Protein AF-A0A1H8UZA9-F1 (afdb_monomer_lite)

Sequence (308 aa):
MRYRFSLKATLGRSKKYECPQCGHKNRFTRYTDNWIGEYIADDVGMCDRINSCGYHYRPLQYFQALGKHLGYNPIVNQRISKPVNNTPSYIQQQHLGSSLRRYEKNSFVKFLNALFPASLVDSALERYKIGTSYRWGGSTIFWQIDQVGKIRTGKIMQYDEATGKRIKESSDHIYWMHRHLNLNDFNLEQCLFGEHLLSENPLKTVCVVESEKNAIISSIYDPDCVWVSVGSINNLNVKFCKALKGRKVLLFPDGDAYENWVVRAEELKSIADVSVCDLLEKALTIQEKKQGFDLADYLLPAAPYLLC

Secondary structure (DSSP, 8-state):
---SEEE---SS---PBPPTTT--TT-EEEEEETTTTEES-SS-EEES-HHHH--B--HHHHHHHTT-------------------SPP-B-HHHHHHHS--GGG-HHHHHHHHHS-HHHHHHHHHHHT-EEE-GGGTEEEEEEE-TTS-EEEEEEE-B-TTT-PBP--SS--EEEHHHHTT-TT-------BTTTHHHH-TTSPEEEESSHHHHHHHHHH-TTSEEEE-SSGGG-STTTGGGGTT-EEEEE--TTTHHHHHHHHHHHTTTSEEEE--HHHHHS-HHHHHHT--HHHHHTTT--S---

InterPro domains:
  IPR045951 Domain of unknown function DUF6371 [PF19898] (106-254)
  IPR047731 Zinc beta-ribbon finger, putative [NF040506] (5-59)
  IPR047731 Zinc beta-ribbon finger, putative [PF21957] (3-65)

Radius of gyration: 22.79 Å; chains: 1; bounding box: 54×61×56 Å

pLDDT: mean 87.22, std 16.69, range [29.53, 98.81]

Organism: NCBI:txid551995

Structure (mmCIF, N/CA/C/O backbone):
data_AF-A0A1H8UZA9-F1
#
_entry.id   AF-A0A1H8UZA9-F1
#
loop_
_atom_site.group_PDB
_atom_site.id
_atom_site.type_symbol
_atom_site.label_atom_id
_atom_site.label_alt_id
_atom_site.label_comp_id
_atom_site.label_asym_id
_atom_site.label_entity_id
_atom_site.label_seq_id
_atom_site.pdbx_PDB_ins_code
_atom_site.Cartn_x
_atom_site.Cartn_y
_atom_site.Cartn_z
_atom_site.occupancy
_atom_site.B_iso_or_equiv
_atom_site.auth_seq_id
_atom_site.auth_comp_id
_atom_site.auth_asym_id
_atom_site.auth_atom_id
_atom_site.pdbx_PDB_model_num
ATOM 1 N N . MET A 1 1 ? 21.440 12.065 -25.400 1.00 43.59 1 MET A N 1
ATOM 2 C CA . MET A 1 1 ? 21.369 13.515 -25.096 1.00 43.59 1 MET A CA 1
ATOM 3 C C . MET A 1 1 ? 22.443 13.846 -24.074 1.00 43.59 1 MET A C 1
ATOM 5 O O . MET A 1 1 ? 22.489 13.170 -23.055 1.00 43.59 1 MET A O 1
ATOM 9 N N . ARG A 1 2 ? 23.310 14.833 -24.333 1.00 51.66 2 ARG A N 1
ATOM 10 C CA . ARG A 1 2 ? 24.237 15.366 -23.322 1.00 51.66 2 ARG A CA 1
ATOM 11 C C . ARG A 1 2 ? 23.630 16.648 -22.758 1.00 51.66 2 ARG A C 1
ATOM 13 O O . ARG A 1 2 ? 23.491 17.627 -23.482 1.00 51.66 2 ARG A O 1
ATOM 20 N N . TYR A 1 3 ? 23.209 16.613 -21.499 1.00 72.06 3 TYR A N 1
ATOM 21 C CA . TYR A 1 3 ? 22.771 17.813 -20.785 1.00 72.06 3 TYR A CA 1
ATOM 22 C C . TYR A 1 3 ? 23.980 18.730 -20.575 1.00 72.06 3 TYR A C 1
ATOM 24 O O . TYR A 1 3 ? 25.043 18.235 -20.206 1.00 72.06 3 TYR A O 1
ATOM 32 N N . ARG A 1 4 ? 23.839 20.044 -20.810 1.00 80.50 4 ARG A N 1
ATOM 33 C CA . ARG A 1 4 ? 24.930 21.006 -20.573 1.00 80.50 4 ARG A CA 1
ATOM 34 C C . ARG A 1 4 ? 25.322 21.045 -19.099 1.00 80.50 4 ARG A C 1
ATOM 36 O O . ARG A 1 4 ? 26.495 20.944 -18.797 1.00 80.50 4 ARG A O 1
ATOM 43 N N . PHE A 1 5 ? 24.354 21.099 -18.186 1.00 85.62 5 PHE A N 1
ATOM 44 C CA . PHE A 1 5 ? 24.622 21.088 -16.748 1.00 85.62 5 PHE A CA 1
ATOM 45 C C . PHE A 1 5 ? 24.162 19.776 -16.117 1.00 85.62 5 PHE A C 1
ATOM 47 O O . PHE A 1 5 ? 23.034 19.340 -16.351 1.00 85.62 5 PHE A O 1
ATOM 54 N N . SER A 1 6 ? 25.001 19.159 -15.288 1.00 86.19 6 SER A N 1
ATOM 55 C CA . SER A 1 6 ? 24.627 17.951 -14.542 1.00 86.19 6 SER A CA 1
ATOM 56 C C . SER A 1 6 ? 25.276 17.897 -13.168 1.00 86.19 6 SER A C 1
ATOM 58 O O . SER A 1 6 ? 26.398 18.365 -12.991 1.00 86.19 6 SER A O 1
ATOM 60 N N . LEU A 1 7 ? 24.591 17.268 -12.214 1.00 84.88 7 LEU A N 1
ATOM 61 C CA . LEU A 1 7 ? 25.197 16.829 -10.961 1.00 84.88 7 LEU A CA 1
ATOM 62 C C . LEU A 1 7 ? 26.051 15.596 -11.267 1.00 84.88 7 LEU A C 1
ATOM 64 O O . LEU A 1 7 ? 25.516 14.538 -11.606 1.00 84.88 7 LEU A O 1
ATOM 68 N N . LYS A 1 8 ? 27.376 15.727 -11.217 1.00 66.94 8 LYS A N 1
ATOM 69 C CA . LYS A 1 8 ? 28.273 14.609 -11.516 1.00 66.94 8 LYS A CA 1
ATOM 70 C C . LYS A 1 8 ? 28.406 13.712 -10.283 1.00 66.94 8 LYS A C 1
ATOM 72 O O . LYS A 1 8 ? 29.120 14.043 -9.344 1.00 66.94 8 LYS A O 1
ATOM 77 N N . ALA A 1 9 ? 27.758 12.551 -10.312 1.00 54.47 9 ALA A N 1
ATOM 78 C CA . ALA A 1 9 ? 28.140 11.411 -9.485 1.00 54.47 9 ALA A CA 1
ATOM 79 C C . ALA A 1 9 ? 28.961 10.460 -10.364 1.00 54.47 9 ALA A C 1
ATOM 81 O O . ALA A 1 9 ? 28.406 9.726 -11.179 1.00 54.47 9 ALA A O 1
ATOM 82 N N . THR A 1 10 ? 30.290 10.503 -10.273 1.00 44.62 10 THR A N 1
ATOM 83 C CA . THR A 1 10 ? 31.121 9.480 -10.921 1.00 44.62 10 THR A CA 1
ATOM 84 C C . THR A 1 10 ? 31.042 8.178 -10.130 1.00 44.62 10 THR A C 1
ATOM 86 O O . THR A 1 10 ? 31.202 8.173 -8.909 1.00 44.62 10 THR A O 1
ATOM 89 N N . LEU A 1 11 ? 30.776 7.082 -10.843 1.00 38.41 11 LEU A N 1
ATOM 90 C CA . LEU A 1 11 ? 30.871 5.710 -10.346 1.00 38.41 11 LEU A CA 1
ATOM 91 C C . LEU A 1 11 ? 32.254 5.499 -9.708 1.00 38.41 11 LEU A C 1
ATOM 93 O O . LEU A 1 11 ? 33.269 5.609 -10.389 1.00 38.41 11 LEU A O 1
ATOM 97 N N . GLY A 1 12 ? 32.274 5.227 -8.400 1.00 42.69 12 GLY A N 1
ATOM 98 C CA . GLY A 1 12 ? 33.493 5.057 -7.603 1.00 42.69 12 GLY A CA 1
ATOM 99 C C . GLY A 1 12 ? 33.844 6.299 -6.776 1.00 42.69 12 GLY A C 1
ATOM 100 O O . GLY A 1 12 ? 34.431 7.244 -7.287 1.00 42.69 12 GLY A O 1
ATOM 101 N N . ARG A 1 13 ? 33.462 6.283 -5.486 1.00 48.97 13 ARG A N 1
ATOM 102 C CA . ARG A 1 13 ? 33.816 7.251 -4.417 1.00 48.97 13 ARG A CA 1
ATOM 103 C C . ARG A 1 13 ? 34.008 8.709 -4.890 1.00 48.97 13 ARG A C 1
ATOM 105 O O . ARG A 1 13 ? 35.126 9.204 -4.990 1.00 48.97 13 ARG A O 1
ATOM 112 N N . SER A 1 14 ? 32.913 9.438 -5.107 1.00 55.81 14 SER A N 1
ATOM 113 C CA . SER A 1 14 ? 32.970 10.888 -5.349 1.00 55.81 14 SER A CA 1
ATOM 114 C C . SER A 1 14 ? 33.351 11.665 -4.079 1.00 55.81 14 SER A C 1
ATOM 116 O O . SER A 1 14 ? 32.740 11.446 -3.029 1.00 55.81 14 SER A O 1
ATOM 118 N N . LYS A 1 15 ? 34.269 12.639 -4.191 1.00 64.00 15 LYS A N 1
ATOM 119 C CA . LYS A 1 15 ? 34.427 13.732 -3.214 1.00 64.00 15 LYS A CA 1
ATOM 120 C C . LYS A 1 15 ? 33.119 14.528 -3.167 1.00 64.00 15 LYS A C 1
ATOM 122 O O . LYS A 1 15 ? 32.864 15.349 -4.042 1.00 64.00 15 LYS A O 1
ATOM 127 N N . LYS A 1 16 ? 32.272 14.250 -2.176 1.00 81.88 16 LYS A N 1
ATOM 128 C CA . LYS A 1 16 ? 31.155 15.131 -1.831 1.00 81.88 16 LYS A CA 1
ATOM 129 C C . LYS A 1 16 ? 31.690 16.259 -0.960 1.00 81.88 16 LYS A C 1
ATOM 131 O O . LYS A 1 16 ? 32.598 16.059 -0.160 1.00 81.88 16 LYS A O 1
ATOM 136 N N . TYR A 1 17 ? 31.121 17.438 -1.114 1.00 87.62 17 TYR A N 1
ATOM 137 C CA . TYR A 1 17 ? 31.579 18.637 -0.430 1.00 87.62 17 TYR A CA 1
ATOM 138 C C . TYR A 1 17 ? 30.783 18.868 0.853 1.00 87.62 17 TYR A C 1
ATOM 140 O O . TYR A 1 17 ? 29.812 18.159 1.157 1.00 87.62 17 TYR A O 1
ATOM 148 N N . GLU A 1 18 ? 31.226 19.853 1.620 1.00 93.12 18 GLU A N 1
ATOM 149 C CA . GLU A 1 18 ? 30.445 20.421 2.706 1.00 93.12 18 GLU A CA 1
ATOM 150 C C . GLU A 1 18 ? 29.258 21.202 2.142 1.00 93.12 18 GLU A C 1
ATOM 152 O O . GLU A 1 18 ? 29.396 21.939 1.166 1.00 93.12 18 GLU A O 1
ATOM 157 N N . CYS A 1 19 ? 28.071 20.982 2.705 1.00 93.19 19 CYS A N 1
ATOM 158 C CA . CYS A 1 19 ? 26.888 21.725 2.295 1.00 93.19 19 CYS A CA 1
ATOM 159 C C . CYS A 1 19 ? 26.962 23.161 2.832 1.00 93.19 19 CYS A C 1
ATOM 161 O O . CYS A 1 19 ? 27.050 23.321 4.048 1.00 93.19 19 CYS A O 1
ATOM 163 N N . PRO A 1 20 ? 26.834 24.192 1.980 1.00 94.25 20 PRO A N 1
ATOM 164 C CA . PRO A 1 20 ? 26.927 25.586 2.416 1.00 94.25 20 PRO A CA 1
ATOM 165 C C . PRO A 1 20 ? 25.765 26.019 3.324 1.00 94.25 20 PRO A C 1
ATOM 167 O O . PRO A 1 20 ? 25.905 26.989 4.057 1.00 94.25 20 PRO A O 1
ATOM 170 N N . GLN A 1 21 ? 24.628 25.307 3.311 1.00 94.75 21 GLN A N 1
ATOM 171 C CA . GLN A 1 21 ? 23.490 25.622 4.184 1.00 94.75 21 GLN A CA 1
ATOM 172 C C . GLN A 1 21 ? 23.569 24.933 5.551 1.00 94.75 21 GLN A C 1
ATOM 174 O O . GLN A 1 21 ? 23.242 25.547 6.558 1.00 94.75 21 GLN A O 1
ATOM 179 N N . CYS A 1 22 ? 23.952 23.652 5.605 1.00 93.31 22 CYS A N 1
ATOM 180 C CA . CYS A 1 22 ? 23.904 22.875 6.853 1.00 93.31 22 CYS A CA 1
ATOM 181 C C . CYS A 1 22 ? 25.272 22.491 7.428 1.00 93.31 22 CYS A C 1
ATOM 183 O O . CYS A 1 22 ? 25.315 21.797 8.438 1.00 93.31 22 CYS A O 1
ATOM 185 N N . GLY A 1 23 ? 26.382 22.853 6.777 1.00 90.38 23 GLY A N 1
ATOM 186 C CA . GLY A 1 23 ? 27.745 22.572 7.251 1.00 90.38 23 GLY A CA 1
ATOM 187 C C . GLY A 1 23 ? 28.129 21.086 7.284 1.00 90.38 23 GLY A C 1
ATOM 188 O O . GLY A 1 23 ? 29.221 20.716 7.710 1.00 90.38 23 GLY A O 1
ATOM 189 N N . HIS A 1 24 ? 27.253 20.178 6.841 1.00 89.12 24 HIS A N 1
ATOM 190 C CA . HIS A 1 24 ? 27.571 18.754 6.835 1.00 89.12 24 HIS A CA 1
ATOM 191 C C . HIS A 1 24 ? 28.529 18.405 5.694 1.00 89.12 24 HIS A C 1
ATOM 193 O O . HIS A 1 24 ? 28.198 18.538 4.511 1.00 89.12 24 HIS A O 1
ATOM 199 N N . LYS A 1 25 ? 29.700 17.884 6.068 1.00 89.62 25 LYS A N 1
ATOM 200 C CA . LYS A 1 25 ? 30.724 17.358 5.158 1.00 89.62 25 LYS A CA 1
ATOM 201 C C . LYS A 1 25 ? 30.223 16.138 4.387 1.00 89.62 25 LYS A C 1
ATOM 203 O O . LYS A 1 25 ? 29.452 15.334 4.907 1.00 89.62 25 LYS A O 1
ATOM 208 N N . ASN A 1 26 ? 30.717 15.964 3.162 1.00 86.81 26 ASN A N 1
ATOM 209 C CA . ASN A 1 26 ? 30.415 14.825 2.290 1.00 86.81 26 ASN A CA 1
ATOM 210 C C . ASN A 1 26 ? 28.919 14.625 1.971 1.00 86.81 26 ASN A C 1
ATOM 212 O O . ASN A 1 26 ? 28.467 13.492 1.786 1.00 86.81 26 ASN A O 1
ATOM 216 N N . ARG A 1 27 ? 28.142 15.711 1.902 1.00 87.88 27 ARG A N 1
ATOM 217 C CA . ARG A 1 27 ? 26.697 15.668 1.603 1.00 87.88 27 ARG A CA 1
ATOM 218 C C . ARG A 1 27 ? 26.284 16.560 0.443 1.00 87.88 27 ARG A C 1
ATOM 220 O O . ARG A 1 27 ? 25.115 16.555 0.076 1.00 87.88 27 ARG A O 1
ATOM 227 N N . PHE A 1 28 ? 27.214 17.316 -0.130 1.00 90.75 28 PHE A N 1
ATOM 228 C CA . PHE A 1 28 ? 26.920 18.278 -1.180 1.00 90.75 28 PHE A CA 1
ATOM 229 C C . PHE A 1 28 ? 27.513 17.861 -2.524 1.00 90.75 28 PHE A C 1
ATOM 231 O O . PHE A 1 28 ? 28.707 17.569 -2.624 1.00 90.75 28 PHE A O 1
ATOM 238 N N . THR A 1 29 ? 26.674 17.840 -3.559 1.00 91.44 29 THR A N 1
ATOM 239 C CA . THR A 1 29 ? 27.076 17.540 -4.939 1.00 91.44 29 THR A CA 1
ATOM 240 C C . THR A 1 29 ? 26.940 18.800 -5.783 1.00 91.44 29 THR A C 1
ATOM 242 O O . THR A 1 29 ? 25.847 19.351 -5.882 1.00 91.44 29 THR A O 1
ATOM 245 N N . ARG A 1 30 ? 28.037 19.247 -6.399 1.00 91.25 30 ARG A N 1
ATOM 246 C CA . ARG A 1 30 ? 28.077 20.453 -7.240 1.00 91.25 30 ARG A CA 1
ATOM 247 C C . ARG A 1 30 ? 27.615 20.171 -8.669 1.00 91.25 30 ARG A C 1
ATOM 249 O O . ARG A 1 30 ? 27.783 19.061 -9.180 1.00 91.25 30 ARG A O 1
ATOM 256 N N . TYR A 1 31 ? 27.059 21.186 -9.324 1.00 91.00 31 TYR A N 1
ATOM 257 C CA . TYR A 1 31 ? 26.786 21.142 -10.759 1.00 91.00 31 TYR A CA 1
ATOM 258 C C . TYR A 1 31 ? 28.061 21.383 -11.571 1.00 91.00 31 TYR A C 1
ATOM 260 O O . TYR A 1 31 ? 28.838 22.292 -11.282 1.00 91.00 31 TYR A O 1
ATOM 268 N N . THR A 1 32 ? 28.231 20.598 -12.631 1.00 86.12 32 THR A N 1
ATOM 269 C CA . THR A 1 32 ? 29.287 20.749 -13.639 1.00 86.12 32 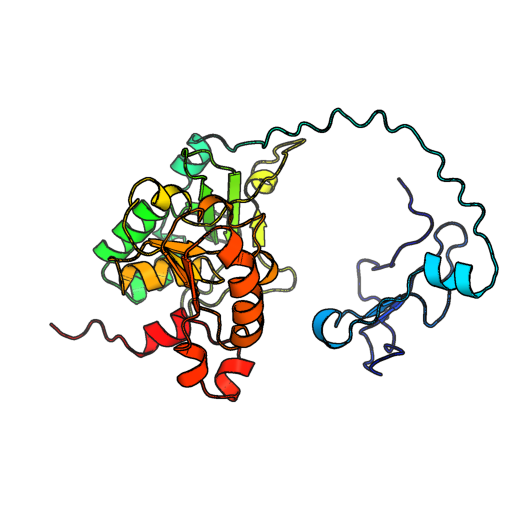THR A CA 1
ATOM 270 C C . THR A 1 32 ? 28.671 21.240 -14.949 1.00 86.12 32 THR A C 1
ATOM 272 O O . THR A 1 32 ? 27.611 20.741 -15.342 1.00 86.12 32 THR A O 1
ATOM 275 N N . ASP A 1 33 ? 29.322 22.186 -15.629 1.00 82.88 33 ASP A N 1
ATOM 276 C CA . ASP A 1 33 ? 29.066 22.489 -17.040 1.00 82.88 33 ASP A CA 1
ATOM 277 C C . ASP A 1 33 ? 29.873 21.509 -17.903 1.00 82.88 33 ASP A C 1
ATOM 279 O O . ASP A 1 33 ? 31.093 21.583 -18.008 1.00 82.88 33 ASP A O 1
ATOM 283 N N . ASN A 1 34 ? 29.183 20.555 -18.516 1.00 80.06 34 ASN A N 1
ATOM 284 C CA . ASN A 1 34 ? 29.754 19.487 -19.327 1.00 80.06 34 ASN A CA 1
ATOM 285 C C . ASN A 1 34 ? 30.355 19.970 -20.654 1.00 80.06 34 ASN A C 1
ATOM 287 O O . ASN A 1 34 ? 30.983 19.167 -21.340 1.00 80.06 34 ASN A O 1
ATOM 291 N N . TRP A 1 35 ? 30.133 21.224 -21.058 1.00 79.88 35 TRP A N 1
ATOM 292 C CA . TRP A 1 35 ? 30.756 21.779 -22.263 1.00 79.88 35 TRP A CA 1
ATOM 293 C C . TRP A 1 35 ? 32.188 22.242 -22.005 1.00 79.88 35 TRP A C 1
ATOM 295 O O . TRP A 1 35 ? 33.029 22.101 -22.886 1.00 79.88 35 TRP A O 1
ATOM 305 N N . ILE A 1 36 ? 32.461 22.747 -20.800 1.00 79.56 36 ILE A N 1
ATOM 306 C CA . ILE A 1 36 ? 33.795 23.203 -20.375 1.00 79.56 36 ILE A CA 1
ATOM 307 C C . ILE A 1 36 ? 34.468 22.240 -19.386 1.00 79.56 36 ILE A C 1
ATOM 309 O O . ILE A 1 36 ? 35.670 22.310 -19.178 1.00 79.56 36 ILE A O 1
ATOM 313 N N . GLY A 1 37 ? 33.715 21.303 -18.805 1.00 78.44 37 GLY A N 1
ATOM 314 C CA . GLY A 1 37 ? 34.221 20.290 -17.877 1.00 78.44 37 GLY A CA 1
ATOM 315 C C . GLY A 1 37 ? 34.425 20.774 -16.438 1.00 78.44 37 GLY A C 1
ATOM 316 O O . GLY A 1 37 ? 34.963 20.021 -15.627 1.00 78.44 37 GLY A O 1
ATOM 317 N N . GLU A 1 38 ? 33.974 21.983 -16.102 1.00 81.31 38 GLU A N 1
ATOM 318 C CA . GLU A 1 38 ? 34.231 22.644 -14.817 1.00 81.31 38 GLU A CA 1
ATOM 319 C C . GLU A 1 38 ? 32.982 22.751 -13.935 1.00 81.31 38 GLU A C 1
ATOM 321 O O . GLU A 1 38 ? 31.842 22.678 -14.407 1.00 81.31 38 GLU A O 1
ATOM 326 N N . TYR A 1 39 ? 33.188 22.918 -12.625 1.00 86.31 39 TYR A N 1
ATOM 327 C CA . TYR A 1 39 ? 32.100 23.248 -11.704 1.00 86.31 39 TYR A CA 1
ATOM 328 C C . TYR A 1 39 ? 31.611 24.673 -11.944 1.00 86.31 39 TYR A C 1
ATOM 330 O O . TYR A 1 39 ? 32.404 25.571 -12.194 1.00 86.31 39 TYR A O 1
ATOM 338 N N . ILE A 1 40 ? 30.299 24.876 -11.834 1.00 87.44 40 ILE A N 1
ATOM 339 C CA . ILE A 1 40 ? 29.686 26.186 -12.083 1.00 87.44 40 ILE A CA 1
ATOM 340 C C . ILE A 1 40 ? 30.083 27.191 -10.996 1.00 87.44 40 ILE A C 1
ATOM 342 O O . ILE A 1 40 ? 30.490 28.303 -11.311 1.00 87.44 40 ILE A O 1
ATOM 346 N N . ALA A 1 41 ? 29.951 26.791 -9.730 1.00 88.62 41 ALA A N 1
ATOM 347 C CA . ALA A 1 41 ? 30.414 27.523 -8.557 1.00 88.62 41 ALA A CA 1
ATOM 348 C C . ALA A 1 41 ? 30.444 26.590 -7.336 1.00 88.62 41 ALA A C 1
ATOM 350 O O . ALA A 1 41 ? 29.955 25.454 -7.383 1.00 88.62 41 ALA A O 1
ATOM 351 N N . ASP A 1 42 ? 31.020 27.075 -6.238 1.00 90.50 42 ASP A N 1
ATOM 352 C CA . ASP A 1 42 ? 31.228 26.294 -5.018 1.00 90.50 42 ASP A CA 1
ATOM 353 C C . ASP A 1 42 ? 29.944 25.984 -4.243 1.00 90.50 42 ASP A C 1
ATOM 355 O O . ASP A 1 42 ? 29.898 24.971 -3.540 1.00 90.50 42 ASP A O 1
ATOM 359 N N . ASP A 1 43 ? 28.922 26.820 -4.407 1.00 92.25 43 ASP A N 1
ATOM 360 C CA . ASP A 1 43 ? 27.612 26.768 -3.759 1.00 92.25 43 ASP A CA 1
ATOM 361 C C . ASP A 1 43 ? 26.496 26.270 -4.700 1.00 92.25 43 ASP A C 1
ATOM 363 O O . ASP A 1 43 ? 25.411 25.903 -4.258 1.00 92.25 43 ASP A O 1
ATOM 367 N N . VAL A 1 44 ? 26.751 26.158 -6.006 1.00 93.12 44 VAL A N 1
ATOM 368 C CA . VAL A 1 44 ? 25.753 25.684 -6.978 1.00 93.12 44 VAL A CA 1
ATOM 369 C C . VAL A 1 44 ? 25.721 24.157 -7.008 1.00 93.12 44 VAL A C 1
ATOM 371 O O . VAL A 1 44 ? 26.575 23.490 -7.600 1.00 93.12 44 VAL A O 1
ATOM 374 N N . GLY A 1 45 ? 24.700 23.574 -6.383 1.00 92.56 45 GLY A N 1
ATOM 375 C CA . GLY A 1 45 ? 24.588 22.132 -6.197 1.00 92.56 45 GLY A CA 1
ATOM 376 C C . GLY A 1 45 ? 23.376 21.708 -5.377 1.00 92.56 45 GLY A C 1
ATOM 377 O O . GLY A 1 45 ? 22.460 22.489 -5.124 1.00 92.56 45 GLY A O 1
ATOM 378 N N . MET A 1 46 ? 23.369 20.447 -4.952 1.00 93.25 46 MET A N 1
ATOM 379 C CA . MET A 1 46 ? 22.286 19.852 -4.170 1.00 93.25 46 MET A CA 1
ATOM 380 C C . MET A 1 46 ? 22.825 19.105 -2.950 1.00 93.25 46 MET A C 1
ATOM 382 O O . MET A 1 46 ? 23.810 18.365 -3.045 1.00 93.25 46 MET A O 1
ATOM 386 N N . CYS A 1 47 ? 22.170 19.298 -1.805 1.00 92.50 47 CYS A N 1
ATOM 387 C CA . CYS A 1 47 ? 22.422 18.530 -0.592 1.00 92.50 47 CYS A CA 1
ATOM 388 C C . CYS A 1 47 ? 21.666 17.196 -0.634 1.00 92.50 47 CYS A C 1
ATOM 390 O O . CYS A 1 47 ? 20.476 17.159 -0.940 1.00 92.50 47 CYS A O 1
ATOM 392 N N . ASP A 1 48 ? 22.333 16.105 -0.256 1.00 89.69 48 ASP A N 1
ATOM 393 C CA . ASP A 1 48 ? 21.715 14.778 -0.140 1.00 89.69 48 ASP A CA 1
ATOM 394 C C . ASP A 1 48 ? 20.584 14.759 0.897 1.00 89.69 48 ASP A C 1
ATOM 396 O O . ASP A 1 48 ? 19.627 13.998 0.788 1.00 89.69 48 ASP A O 1
ATOM 400 N N . ARG A 1 49 ? 20.691 15.606 1.927 1.00 86.25 49 ARG A N 1
ATOM 401 C CA . ARG 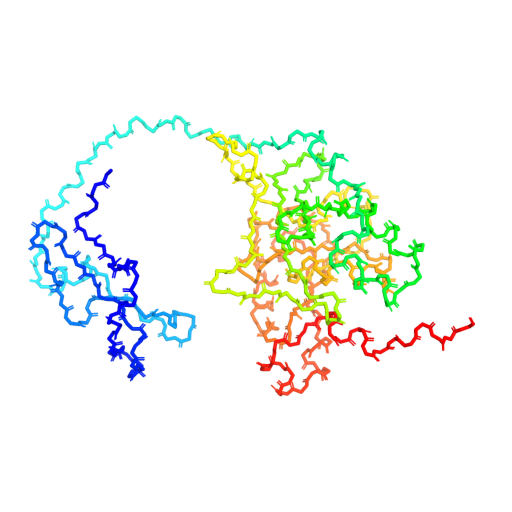A 1 49 ? 19.694 15.738 2.991 1.00 86.25 49 ARG A CA 1
ATOM 402 C C . ARG A 1 49 ? 18.524 16.617 2.546 1.00 86.25 49 ARG A C 1
ATOM 404 O O . ARG A 1 49 ? 18.124 17.498 3.295 1.00 86.25 49 ARG A O 1
ATOM 411 N N . ILE A 1 50 ? 17.982 16.421 1.345 1.00 83.19 50 ILE A N 1
ATOM 412 C CA . ILE A 1 50 ? 16.981 17.339 0.779 1.00 83.19 50 ILE A CA 1
ATOM 413 C C . ILE A 1 50 ? 15.740 17.481 1.677 1.00 83.19 50 ILE A C 1
ATOM 415 O O . ILE A 1 50 ? 15.273 18.592 1.877 1.00 83.19 50 ILE A O 1
ATOM 419 N N . ASN A 1 51 ? 15.293 16.403 2.327 1.00 72.00 51 ASN A N 1
ATOM 420 C CA . ASN A 1 51 ? 14.114 16.434 3.201 1.00 72.00 51 ASN A CA 1
ATOM 421 C C . ASN A 1 51 ? 14.341 17.190 4.520 1.00 72.00 51 ASN A C 1
ATOM 423 O O . ASN A 1 51 ? 13.399 17.753 5.057 1.00 72.00 51 ASN A O 1
ATOM 427 N N . SER A 1 52 ? 15.572 17.214 5.051 1.00 80.75 52 SER A N 1
ATOM 428 C CA . SER A 1 52 ? 15.867 17.899 6.322 1.00 80.75 52 SER A CA 1
ATOM 429 C C . SER A 1 52 ? 16.603 19.235 6.154 1.00 80.75 52 SER A C 1
ATOM 431 O O . SER A 1 52 ? 16.541 20.078 7.032 1.00 80.75 52 SER A O 1
ATOM 433 N N . CYS A 1 53 ? 17.363 19.411 5.070 1.00 90.44 53 CYS A N 1
ATOM 434 C CA . CYS A 1 53 ? 18.160 20.607 4.774 1.00 90.44 53 CYS A CA 1
ATOM 435 C C . CYS A 1 53 ? 17.531 21.464 3.670 1.00 90.44 53 CYS A C 1
ATOM 437 O O . CYS A 1 53 ? 17.679 22.678 3.701 1.00 90.44 53 CYS A O 1
ATOM 439 N N . GLY A 1 54 ? 16.900 20.858 2.662 1.00 87.69 54 GLY A N 1
ATOM 440 C CA . GLY A 1 54 ? 16.276 21.577 1.546 1.00 87.69 54 GLY A CA 1
ATOM 441 C C . GLY A 1 54 ? 17.227 22.230 0.533 1.00 87.69 54 GLY A C 1
ATOM 442 O O . GLY A 1 54 ? 16.753 22.703 -0.496 1.00 87.69 54 GLY A O 1
ATOM 443 N N . TYR A 1 55 ? 18.547 22.245 0.763 1.00 92.44 55 TYR A N 1
ATOM 444 C CA . TYR A 1 55 ? 19.467 23.001 -0.094 1.00 92.44 55 TYR A CA 1
ATOM 445 C C . TYR A 1 55 ? 19.554 22.446 -1.522 1.00 92.44 55 TYR A C 1
ATOM 447 O O . TYR A 1 55 ? 20.112 21.365 -1.755 1.00 92.44 55 TYR A O 1
ATOM 455 N N . HIS A 1 56 ? 19.077 23.231 -2.489 1.00 95.25 56 HIS A N 1
ATOM 456 C CA . HIS A 1 56 ? 19.255 22.979 -3.916 1.00 95.25 56 HIS A CA 1
ATOM 457 C C . HIS A 1 56 ? 19.382 24.290 -4.691 1.00 95.25 56 HIS A C 1
ATOM 459 O O . HIS A 1 56 ? 18.380 24.892 -5.070 1.00 95.25 56 HIS A O 1
ATOM 465 N N . TYR A 1 57 ? 20.618 24.698 -4.977 1.00 93.56 57 TYR A N 1
ATOM 466 C CA . TYR A 1 57 ? 20.896 25.873 -5.795 1.00 93.56 57 TYR A CA 1
ATOM 467 C C . TYR A 1 57 ? 21.213 25.460 -7.236 1.00 93.56 57 TYR A C 1
ATOM 469 O O . TYR A 1 57 ? 22.192 24.763 -7.515 1.00 93.56 57 TYR A O 1
ATOM 477 N N . ARG A 1 58 ? 20.325 25.820 -8.167 1.00 91.25 58 ARG A N 1
ATOM 478 C CA . ARG A 1 58 ? 20.347 25.347 -9.559 1.00 91.25 58 ARG A CA 1
ATOM 479 C C . ARG A 1 58 ? 21.144 26.293 -10.464 1.00 91.25 58 ARG A C 1
ATOM 481 O O . ARG A 1 58 ? 21.090 27.503 -10.263 1.00 91.25 58 ARG A O 1
ATOM 488 N N . PRO A 1 59 ? 21.753 25.779 -11.553 1.00 87.62 59 PRO A N 1
ATOM 489 C CA . PRO A 1 59 ? 22.462 26.597 -12.540 1.00 87.62 59 PRO A CA 1
ATOM 490 C C . PRO A 1 59 ? 21.635 27.785 -13.042 1.00 87.62 59 PRO A C 1
ATOM 492 O O . PRO A 1 59 ? 22.141 28.895 -13.135 1.00 87.62 59 PRO A O 1
ATOM 495 N N . LEU A 1 60 ? 20.342 27.567 -13.314 1.00 83.69 60 LEU A N 1
ATOM 496 C CA . LEU A 1 60 ? 19.441 28.623 -13.779 1.00 83.69 60 LEU A CA 1
ATOM 497 C C . LEU A 1 60 ? 19.376 29.801 -12.797 1.00 83.69 60 LEU A C 1
ATOM 499 O O . LEU A 1 60 ? 19.487 30.944 -13.224 1.00 83.69 60 LEU A O 1
ATOM 503 N N . GLN A 1 61 ? 19.243 29.511 -11.501 1.00 86.44 61 GLN A N 1
ATOM 504 C CA . GLN A 1 61 ? 19.159 30.533 -10.457 1.00 86.44 61 GLN A CA 1
ATOM 505 C C . GLN A 1 61 ? 20.486 31.298 -10.341 1.00 86.44 61 GLN A C 1
ATOM 507 O O . GLN A 1 61 ? 20.484 32.521 -10.253 1.00 86.44 61 GLN A O 1
ATOM 512 N N . TYR A 1 62 ? 21.616 30.589 -10.431 1.00 87.00 62 TYR A N 1
ATOM 513 C CA . TYR A 1 62 ? 22.951 31.188 -10.404 1.00 87.00 62 TYR A CA 1
ATOM 514 C C . TYR A 1 62 ? 23.203 32.162 -11.560 1.00 87.00 62 TYR A C 1
ATOM 516 O O . TYR A 1 62 ? 23.624 33.296 -11.344 1.00 87.00 62 TYR A O 1
ATOM 524 N N . PHE A 1 63 ? 22.912 31.759 -12.800 1.00 83.25 63 PHE A N 1
ATOM 525 C CA . PHE A 1 63 ? 23.144 32.633 -13.953 1.00 83.25 63 PHE A CA 1
ATOM 526 C C . PHE A 1 63 ? 22.172 33.821 -13.997 1.00 83.25 63 PHE A C 1
ATOM 528 O O . PHE A 1 63 ? 22.586 34.915 -14.381 1.00 83.25 63 PHE A O 1
ATOM 535 N N . GLN A 1 64 ? 20.928 33.641 -13.531 1.00 82.00 64 GLN A N 1
ATOM 536 C CA . GLN A 1 64 ? 19.982 34.745 -13.332 1.00 82.00 64 GLN A CA 1
ATOM 537 C C . GLN A 1 64 ? 20.514 35.775 -12.327 1.00 82.00 64 GLN A C 1
ATOM 539 O O . GLN A 1 64 ? 20.473 36.970 -12.611 1.00 82.00 64 GLN A O 1
ATOM 544 N N . ALA A 1 65 ? 21.071 35.327 -11.197 1.00 81.06 65 ALA A N 1
ATOM 545 C CA . ALA A 1 65 ? 21.647 36.212 -10.183 1.00 81.06 65 ALA A CA 1
ATOM 546 C C . ALA A 1 65 ? 22.864 37.012 -10.691 1.00 81.06 65 ALA A C 1
ATOM 548 O O . ALA A 1 65 ? 23.102 38.125 -10.235 1.00 81.06 65 ALA A O 1
ATOM 549 N N . LEU A 1 66 ? 23.610 36.484 -11.668 1.00 79.81 66 LEU A N 1
ATOM 550 C CA . LEU A 1 66 ? 24.754 37.164 -12.289 1.00 79.81 66 LEU A CA 1
ATOM 551 C C . LEU A 1 66 ? 24.375 38.146 -13.411 1.00 79.81 66 LEU A C 1
ATOM 553 O O . LEU A 1 66 ? 25.263 38.638 -14.108 1.00 79.81 66 LEU A O 1
ATOM 557 N N . GLY A 1 67 ? 23.081 38.375 -13.664 1.00 67.25 67 GLY A N 1
ATOM 558 C CA . GLY A 1 67 ? 22.622 39.177 -14.806 1.00 67.25 67 GLY A CA 1
ATOM 559 C C . GLY A 1 67 ? 22.994 38.569 -16.165 1.00 67.25 67 GLY A C 1
ATOM 560 O O . GLY A 1 67 ? 22.865 39.214 -17.204 1.00 67.25 67 GLY A O 1
ATOM 561 N N . LYS A 1 68 ? 23.461 37.314 -16.178 1.00 69.12 68 LYS A N 1
ATOM 562 C CA . LYS A 1 68 ? 23.785 36.578 -17.394 1.00 69.12 68 LYS A CA 1
ATOM 563 C C . LYS A 1 68 ? 22.523 35.864 -17.842 1.00 69.12 68 LYS A C 1
ATOM 565 O O . LYS A 1 68 ? 22.185 34.790 -17.346 1.00 69.12 68 LYS A O 1
ATOM 570 N N . HIS A 1 69 ? 21.859 36.419 -18.850 1.00 57.09 69 HIS A N 1
ATOM 571 C CA . HIS A 1 69 ? 20.987 35.598 -19.673 1.00 57.09 69 HIS A CA 1
ATOM 572 C C . HIS A 1 69 ? 21.867 34.535 -20.327 1.00 57.09 69 HIS A C 1
ATOM 574 O O . HIS A 1 69 ? 22.591 34.803 -21.285 1.00 57.09 69 HIS A O 1
ATOM 580 N N . LEU A 1 70 ? 21.832 33.307 -19.796 1.00 56.69 70 LEU A N 1
ATOM 581 C CA . LEU A 1 70 ? 22.181 32.155 -20.610 1.00 56.69 70 LEU A CA 1
ATOM 582 C C . LEU A 1 70 ? 21.340 32.323 -21.872 1.00 56.69 70 LEU A C 1
ATOM 584 O O . LEU A 1 70 ? 20.117 32.381 -21.757 1.00 56.69 70 LEU A O 1
ATOM 588 N N . GLY A 1 71 ? 21.976 32.451 -23.038 1.00 43.28 71 GLY A N 1
ATOM 589 C CA . GLY A 1 71 ? 21.329 32.457 -24.355 1.00 43.28 71 GLY A CA 1
ATOM 590 C C . GLY A 1 71 ? 20.669 31.110 -24.660 1.00 43.28 71 GLY A C 1
ATOM 591 O O . GLY A 1 71 ? 20.866 30.517 -25.714 1.00 43.28 71 GLY A O 1
ATOM 592 N N . TYR A 1 72 ? 19.932 30.586 -23.689 1.00 41.69 72 TYR A N 1
ATOM 593 C CA . TYR A 1 72 ? 19.025 29.480 -23.779 1.00 41.69 72 TYR A CA 1
ATOM 594 C C . TYR A 1 72 ? 17.748 30.038 -24.389 1.00 41.69 72 TYR A C 1
ATOM 596 O O . TYR A 1 72 ? 16.736 30.231 -23.722 1.00 41.69 72 TYR A O 1
ATOM 604 N N . ASN A 1 73 ? 17.801 30.274 -25.695 1.00 38.09 73 ASN A N 1
ATOM 605 C CA . ASN A 1 73 ? 16.626 29.961 -26.477 1.00 38.09 73 ASN A CA 1
ATOM 606 C C . ASN A 1 73 ? 16.447 28.458 -26.271 1.00 38.09 73 ASN A C 1
ATOM 608 O O . ASN A 1 73 ? 17.355 27.709 -26.658 1.00 38.09 73 ASN A O 1
ATOM 612 N N . PRO A 1 74 ? 15.366 27.966 -25.633 1.00 36.66 74 PRO A N 1
ATOM 613 C CA . PRO A 1 74 ? 15.024 26.587 -25.875 1.00 36.66 74 PRO A CA 1
ATOM 614 C C . PRO A 1 74 ? 14.929 26.521 -27.392 1.00 36.66 74 PRO A C 1
ATOM 616 O O . PRO A 1 74 ? 14.065 27.156 -27.995 1.00 36.66 74 PRO A O 1
ATOM 619 N N . ILE A 1 75 ? 15.843 25.790 -28.030 1.00 34.25 75 ILE A N 1
ATOM 620 C CA . ILE A 1 75 ? 15.466 25.139 -29.265 1.00 34.25 75 ILE A CA 1
ATOM 621 C C . ILE A 1 75 ? 14.266 24.338 -28.788 1.00 34.25 75 ILE A C 1
ATOM 623 O O . ILE A 1 75 ? 14.413 23.304 -28.127 1.00 34.25 75 ILE A O 1
ATOM 627 N N . VAL A 1 76 ? 13.070 24.880 -29.024 1.00 35.66 76 VAL A N 1
ATOM 628 C CA . VAL A 1 76 ? 11.863 24.096 -29.131 1.00 35.66 76 VAL A CA 1
ATOM 629 C C . VAL A 1 76 ? 12.162 23.267 -30.362 1.00 35.66 76 VAL A C 1
ATOM 631 O O . VAL A 1 76 ? 11.680 23.505 -31.460 1.00 35.66 76 VAL A O 1
ATOM 634 N N . ASN A 1 77 ? 13.013 22.258 -30.168 1.00 35.69 77 ASN A N 1
ATOM 635 C CA . ASN A 1 77 ? 12.784 20.996 -30.781 1.00 35.69 77 ASN A CA 1
ATOM 636 C C . ASN A 1 77 ? 11.354 20.772 -30.330 1.00 35.69 77 ASN A C 1
ATOM 638 O O . ASN A 1 77 ? 11.100 20.413 -29.174 1.00 35.69 77 ASN A O 1
ATOM 642 N N . GLN A 1 78 ? 10.420 21.035 -31.239 1.00 38.91 78 GLN A N 1
ATOM 643 C CA . GLN A 1 78 ? 9.357 20.094 -31.443 1.00 38.91 78 GLN A CA 1
ATOM 644 C C . GLN A 1 78 ? 10.092 18.751 -31.526 1.00 38.91 78 GLN A C 1
ATOM 646 O O . GLN A 1 78 ? 10.405 18.225 -32.586 1.00 38.91 78 GLN A O 1
ATOM 651 N N . ARG A 1 79 ? 10.391 18.169 -30.351 1.00 38.94 79 ARG A N 1
ATOM 652 C CA . ARG A 1 79 ? 10.046 16.793 -30.130 1.00 38.94 79 ARG A CA 1
ATOM 653 C C . ARG A 1 79 ? 8.647 16.806 -30.695 1.00 38.94 79 ARG A C 1
ATOM 655 O O . ARG A 1 79 ? 7.762 17.418 -30.101 1.00 38.94 79 ARG A O 1
ATOM 662 N N . ILE A 1 80 ? 8.503 16.257 -31.897 1.00 37.88 80 ILE A N 1
ATOM 663 C CA . ILE A 1 80 ? 7.325 15.480 -32.201 1.00 37.88 80 ILE A CA 1
ATOM 664 C C . ILE A 1 80 ? 7.193 14.675 -30.921 1.00 37.88 80 ILE A C 1
ATOM 666 O O . ILE A 1 80 ? 8.020 13.799 -30.642 1.00 37.88 80 ILE A O 1
ATOM 670 N N . SER A 1 81 ? 6.361 15.172 -30.005 1.00 47.31 81 SER A N 1
ATOM 671 C CA . SER A 1 81 ? 6.062 14.476 -28.785 1.00 47.31 81 SER A CA 1
ATOM 672 C C . SER A 1 81 ? 5.569 13.181 -29.372 1.00 47.31 81 SER A C 1
ATOM 674 O O . SER A 1 81 ? 4.567 13.190 -30.089 1.00 47.31 81 SER A O 1
ATOM 676 N N . LYS A 1 82 ? 6.341 12.091 -29.201 1.00 47.06 82 LYS A N 1
ATOM 677 C CA . LYS A 1 82 ? 5.773 10.758 -29.386 1.00 47.06 82 LYS A CA 1
ATOM 678 C C . LYS A 1 82 ? 4.405 10.891 -28.729 1.00 47.06 82 LYS A C 1
ATOM 680 O O . LYS A 1 82 ? 4.417 11.345 -27.574 1.00 47.06 82 LYS A O 1
ATOM 685 N N . PRO A 1 83 ? 3.297 10.711 -29.474 1.00 47.22 83 PRO A N 1
ATOM 686 C CA . PRO A 1 83 ? 1.975 11.044 -28.976 1.00 47.22 83 PRO A CA 1
ATOM 687 C C . PRO A 1 83 ? 1.920 10.486 -27.569 1.00 47.22 83 PRO A C 1
ATOM 689 O O . PRO A 1 83 ? 2.239 9.309 -27.376 1.00 47.22 83 PRO A O 1
ATOM 692 N N . VAL A 1 84 ? 1.748 11.372 -26.583 1.00 52.94 84 VAL A N 1
ATOM 693 C CA . VAL A 1 84 ? 1.755 10.947 -25.189 1.00 52.94 84 VAL A CA 1
ATOM 694 C C . VAL A 1 84 ? 0.558 10.027 -25.117 1.00 52.94 84 VAL A C 1
ATOM 696 O O . VAL A 1 84 ? -0.581 10.485 -25.185 1.00 52.94 84 VAL A O 1
ATOM 699 N N . ASN A 1 85 ? 0.823 8.723 -25.131 1.00 56.69 85 ASN A N 1
ATOM 700 C CA . ASN A 1 85 ? -0.206 7.724 -24.975 1.00 56.69 85 ASN A CA 1
ATOM 701 C C . ASN A 1 85 ? -0.715 7.940 -23.559 1.00 56.69 85 ASN A C 1
ATOM 703 O O . ASN A 1 85 ? -0.128 7.458 -22.599 1.00 56.69 85 ASN A O 1
ATOM 707 N N . ASN A 1 86 ? -1.777 8.732 -23.433 1.00 70.69 86 ASN A N 1
ATOM 708 C CA . ASN A 1 86 ? -2.421 9.028 -22.159 1.00 70.69 86 ASN A CA 1
ATOM 709 C C . ASN A 1 86 ? -3.077 7.772 -21.570 1.00 70.69 86 ASN A C 1
ATOM 711 O O . ASN A 1 86 ? -3.535 7.791 -20.436 1.00 70.69 86 ASN A O 1
ATOM 715 N N . THR A 1 87 ? -3.128 6.682 -22.337 1.00 87.25 87 THR A N 1
ATOM 716 C CA . THR A 1 87 ? -3.609 5.380 -21.899 1.00 87.25 87 THR A CA 1
ATOM 717 C C . THR A 1 87 ? -2.536 4.668 -21.075 1.00 87.25 87 THR A C 1
ATOM 719 O O . THR A 1 87 ? -1.432 4.429 -21.586 1.00 87.25 87 THR A O 1
ATOM 722 N N . PRO A 1 88 ? -2.841 4.292 -19.826 1.00 92.94 88 PRO A N 1
ATOM 723 C CA . PRO A 1 88 ? -1.961 3.466 -19.015 1.00 92.94 88 PRO A CA 1
ATOM 724 C C . PRO A 1 88 ? -1.643 2.129 -19.684 1.00 92.94 88 PRO A C 1
ATOM 726 O O . PRO A 1 88 ? -2.481 1.543 -20.373 1.00 92.94 88 PRO A O 1
ATOM 729 N N . SER A 1 89 ? -0.425 1.639 -19.470 1.00 95.75 89 SER A N 1
ATOM 730 C CA . SER A 1 89 ? -0.039 0.275 -19.828 1.00 95.75 89 SER A CA 1
ATOM 731 C C . SER A 1 89 ? -0.414 -0.701 -18.715 1.00 95.75 89 SER A C 1
ATOM 733 O O . SER A 1 89 ? -0.464 -0.334 -17.542 1.00 95.75 89 SER A O 1
ATOM 735 N N . TYR A 1 90 ? -0.639 -1.963 -19.083 1.00 97.44 90 TYR A N 1
ATOM 736 C CA . TYR A 1 90 ? -1.030 -3.014 -18.147 1.00 97.44 90 TYR A CA 1
ATOM 737 C C . TYR A 1 90 ? -0.149 -4.249 -18.304 1.00 97.44 90 TYR A C 1
ATOM 739 O O . TYR A 1 90 ? 0.224 -4.623 -19.417 1.00 97.44 90 TYR A O 1
ATOM 747 N N . ILE A 1 91 ? 0.166 -4.901 -17.187 1.00 97.50 91 ILE A N 1
ATOM 748 C CA . ILE A 1 91 ? 0.841 -6.200 -17.183 1.00 97.50 91 ILE A CA 1
ATOM 749 C C . ILE A 1 91 ? -0.203 -7.301 -17.415 1.00 97.50 91 ILE A C 1
ATOM 751 O O . ILE A 1 91 ? -1.313 -7.250 -16.888 1.00 97.50 91 ILE A O 1
ATOM 755 N N . GLN A 1 92 ? 0.144 -8.310 -18.215 1.00 97.31 92 GLN A N 1
ATOM 756 C CA . GLN A 1 92 ? -0.749 -9.435 -18.496 1.00 97.31 92 GLN A CA 1
ATOM 757 C C . GLN A 1 92 ? -0.969 -10.318 -17.256 1.00 97.31 92 GLN A C 1
ATOM 759 O O . GLN A 1 92 ? -0.028 -10.610 -16.514 1.00 97.31 92 GLN A O 1
ATOM 764 N N . GLN A 1 93 ? -2.199 -10.820 -17.095 1.00 97.38 93 GLN A N 1
ATOM 765 C CA . GLN A 1 93 ? -2.628 -11.651 -15.958 1.00 97.38 93 GLN A CA 1
ATOM 766 C C . GLN A 1 93 ? -1.770 -12.905 -15.744 1.00 97.38 93 GLN A C 1
ATOM 768 O O . GLN A 1 93 ? -1.550 -13.324 -14.610 1.00 97.38 93 GLN A O 1
ATOM 773 N N . GLN A 1 94 ? -1.207 -13.471 -16.814 1.00 97.75 94 GLN A N 1
ATOM 774 C CA . GLN A 1 94 ? -0.313 -14.627 -16.722 1.00 97.75 94 GLN A CA 1
ATOM 775 C C . GLN A 1 94 ? 0.897 -14.381 -15.806 1.00 97.75 94 GLN A C 1
ATOM 777 O O . GLN A 1 94 ? 1.330 -15.291 -15.101 1.00 97.75 94 GLN A O 1
ATOM 782 N N . HIS A 1 95 ? 1.434 -13.154 -15.771 1.00 97.75 95 HIS A N 1
ATOM 783 C CA . HIS A 1 95 ? 2.590 -12.834 -14.935 1.00 97.75 95 HIS A CA 1
ATOM 784 C C . HIS A 1 95 ? 2.211 -12.812 -13.458 1.00 97.75 95 HIS A C 1
ATOM 786 O O . HIS A 1 95 ? 2.955 -13.363 -12.646 1.00 97.75 95 HIS A O 1
ATOM 792 N N . LEU A 1 96 ? 1.033 -12.265 -13.136 1.00 98.19 96 LEU A N 1
ATOM 793 C CA . LEU A 1 96 ? 0.455 -12.352 -11.800 1.00 98.19 96 LEU A CA 1
ATOM 794 C C . LEU A 1 96 ? 0.298 -13.818 -11.398 1.00 98.19 96 LEU A C 1
ATOM 796 O O . LEU A 1 96 ? 0.969 -14.250 -10.464 1.00 98.19 96 LEU A O 1
ATOM 800 N N . GLY A 1 97 ? -0.477 -14.601 -12.155 1.00 97.81 97 GLY A N 1
ATOM 801 C CA . GLY A 1 97 ? -0.747 -16.008 -11.839 1.00 97.81 97 GLY A CA 1
ATOM 802 C C . GLY A 1 97 ? 0.523 -16.852 -11.694 1.00 97.81 97 GLY A C 1
ATOM 803 O O . GLY A 1 97 ? 0.649 -17.638 -10.761 1.00 97.81 97 GLY A O 1
ATOM 804 N N . SER A 1 98 ? 1.531 -16.626 -12.544 1.00 97.19 98 SER A N 1
ATOM 805 C CA . SER A 1 98 ? 2.817 -17.334 -12.459 1.00 97.19 98 SER A CA 1
ATOM 806 C C . SER A 1 98 ? 3.645 -17.002 -11.209 1.00 97.19 98 SER A C 1
ATOM 808 O O . SER A 1 98 ? 4.582 -17.740 -10.891 1.00 97.19 98 SER A O 1
ATOM 810 N N . SER A 1 99 ? 3.325 -15.900 -10.524 1.00 98.25 99 SER A N 1
ATOM 811 C CA . SER A 1 99 ? 4.004 -15.447 -9.308 1.00 98.25 99 SER A CA 1
ATOM 812 C C . SER A 1 99 ? 3.310 -15.878 -8.015 1.00 98.25 99 SER A C 1
ATOM 814 O O . SER A 1 99 ? 3.964 -15.871 -6.976 1.00 98.25 99 SER A O 1
ATOM 816 N N . LEU A 1 100 ? 2.034 -16.282 -8.058 1.00 98.31 100 LEU A N 1
ATOM 817 C CA . LEU A 1 100 ? 1.238 -16.695 -6.887 1.00 98.31 100 LEU A CA 1
ATOM 818 C C . LEU A 1 100 ? 1.576 -18.130 -6.444 1.00 98.31 100 LEU A C 1
ATOM 820 O O . LEU A 1 100 ? 0.726 -19.014 -6.401 1.00 98.31 100 LEU A O 1
ATOM 824 N N . ARG A 1 101 ? 2.865 -18.401 -6.239 1.00 97.19 101 ARG A N 1
ATOM 825 C CA . ARG A 1 101 ? 3.409 -19.719 -5.898 1.00 97.19 101 ARG A CA 1
ATOM 826 C C . ARG A 1 101 ? 4.792 -19.585 -5.271 1.00 97.19 101 ARG A C 1
ATOM 828 O O . ARG A 1 101 ? 5.358 -18.493 -5.201 1.00 97.19 101 ARG A O 1
ATOM 835 N N . ARG A 1 102 ? 5.370 -20.729 -4.900 1.00 97.38 102 ARG A N 1
ATOM 836 C CA . ARG A 1 102 ? 6.717 -20.853 -4.322 1.00 97.38 102 ARG A CA 1
ATOM 837 C C . ARG A 1 102 ? 6.917 -20.031 -3.048 1.00 97.38 102 ARG A C 1
ATOM 839 O O . ARG A 1 102 ? 7.960 -19.408 -2.838 1.00 97.38 102 ARG A O 1
ATOM 846 N N . TYR A 1 103 ? 5.883 -19.991 -2.215 1.00 98.06 103 TYR A N 1
ATOM 847 C CA . TYR A 1 103 ? 5.876 -19.218 -0.981 1.00 98.06 103 TYR A CA 1
ATOM 848 C C . TYR A 1 103 ? 6.919 -19.702 0.035 1.00 98.06 103 TYR A C 1
ATOM 850 O O . TYR A 1 103 ? 7.418 -18.895 0.811 1.00 98.06 103 TYR A O 1
ATOM 858 N N . GLU A 1 104 ? 7.379 -20.952 -0.064 1.00 96.31 104 GLU A N 1
ATOM 859 C CA . GLU A 1 104 ? 8.505 -21.494 0.705 1.00 96.31 104 GLU A CA 1
ATOM 860 C C . GLU A 1 104 ? 9.836 -20.760 0.462 1.00 96.31 104 GLU A C 1
ATOM 862 O O . GLU A 1 104 ? 10.783 -20.903 1.237 1.00 96.31 104 GLU A O 1
ATOM 867 N N . LYS A 1 105 ? 9.938 -19.973 -0.618 1.00 97.00 105 LYS A N 1
ATOM 868 C CA . LYS A 1 105 ? 11.094 -19.111 -0.900 1.00 97.00 105 LYS A CA 1
ATOM 869 C C . LYS A 1 105 ? 10.863 -17.648 -0.539 1.00 97.00 105 LYS A C 1
ATOM 871 O O . LYS A 1 105 ? 11.836 -16.923 -0.407 1.00 97.00 105 LYS A O 1
ATOM 876 N N . ASN A 1 106 ? 9.623 -17.202 -0.377 1.00 98.19 106 ASN A N 1
ATOM 877 C CA . ASN A 1 106 ? 9.300 -15.790 -0.199 1.00 98.19 106 ASN A CA 1
ATOM 878 C C . ASN A 1 106 ? 9.564 -15.349 1.248 1.00 98.19 106 ASN A C 1
ATOM 880 O O . ASN A 1 106 ? 8.864 -15.784 2.161 1.00 98.19 106 ASN A O 1
ATOM 884 N N . SER A 1 107 ? 10.565 -14.492 1.466 1.00 96.31 107 SER A N 1
ATOM 885 C CA . SER A 1 107 ? 11.015 -14.153 2.824 1.00 96.31 107 SER A CA 1
ATOM 886 C C . SER A 1 107 ? 9.945 -13.466 3.674 1.00 96.31 107 SER A C 1
ATOM 888 O O . SER A 1 107 ? 9.841 -13.749 4.864 1.00 96.31 107 SER A O 1
ATOM 890 N N . PHE A 1 108 ? 9.094 -12.631 3.072 1.00 97.56 108 PHE A N 1
ATOM 891 C CA . PHE A 1 108 ? 7.973 -12.017 3.785 1.00 97.56 108 PHE A CA 1
ATOM 892 C C . PHE A 1 108 ? 6.903 -13.043 4.168 1.00 97.56 108 PHE A C 1
ATOM 894 O O . PHE A 1 108 ? 6.357 -12.982 5.262 1.00 97.56 108 PHE A O 1
ATOM 901 N N . VAL A 1 109 ? 6.622 -14.020 3.301 1.00 98.19 109 VAL A N 1
ATOM 902 C CA . VAL A 1 109 ? 5.642 -15.072 3.614 1.00 98.19 109 VAL A CA 1
ATOM 903 C C . VAL A 1 109 ? 6.155 -15.995 4.714 1.00 98.19 109 VAL A C 1
ATOM 905 O O . VAL A 1 109 ? 5.391 -16.371 5.596 1.00 98.19 109 VAL A O 1
ATOM 908 N N . LYS A 1 110 ? 7.453 -16.318 4.718 1.00 97.62 110 LYS A N 1
ATOM 909 C CA . LYS A 1 110 ? 8.071 -17.043 5.837 1.00 97.62 110 LYS A CA 1
ATOM 910 C C . LYS A 1 110 ? 7.925 -16.287 7.155 1.00 97.62 110 LYS A C 1
ATOM 912 O O . LYS A 1 110 ? 7.545 -16.897 8.147 1.00 97.62 110 LYS A O 1
ATOM 917 N N . PHE A 1 111 ? 8.178 -14.978 7.141 1.00 97.19 111 PHE A N 1
ATOM 918 C CA . PHE A 1 111 ? 7.976 -14.119 8.304 1.00 97.19 111 PHE A CA 1
ATOM 919 C C . PHE A 1 111 ? 6.520 -14.161 8.794 1.00 97.19 111 PHE A C 1
ATOM 921 O O . PHE A 1 111 ? 6.283 -14.387 9.975 1.00 97.19 111 PHE A O 1
ATOM 928 N N . LEU A 1 112 ? 5.536 -14.032 7.895 1.00 97.31 112 LEU A N 1
ATOM 929 C CA . LEU A 1 112 ? 4.117 -14.136 8.263 1.00 97.31 112 LEU A CA 1
ATOM 930 C C . LEU A 1 112 ? 3.762 -15.513 8.850 1.00 97.31 112 LEU A C 1
ATOM 932 O O . LEU A 1 112 ? 3.084 -15.579 9.869 1.00 97.31 112 LEU A O 1
ATOM 936 N N . ASN A 1 113 ? 4.251 -16.606 8.259 1.00 96.94 113 ASN A N 1
ATOM 937 C CA . ASN A 1 113 ? 4.009 -17.968 8.753 1.00 96.94 113 ASN A CA 1
ATOM 938 C C . ASN A 1 113 ? 4.674 -18.262 10.107 1.00 96.94 113 ASN A C 1
ATOM 940 O O . ASN A 1 113 ? 4.261 -19.191 10.794 1.00 96.94 113 ASN A O 1
ATOM 944 N N . ALA A 1 114 ? 5.695 -17.497 10.498 1.00 95.50 114 ALA A N 1
ATOM 945 C CA . ALA A 1 114 ? 6.275 -17.584 11.836 1.00 95.50 114 ALA A CA 1
ATOM 946 C C . ALA A 1 114 ? 5.405 -16.898 12.908 1.00 95.50 114 ALA A C 1
ATOM 948 O O . ALA A 1 114 ? 5.600 -17.148 14.095 1.00 95.50 114 ALA A O 1
ATOM 949 N N . LEU A 1 115 ? 4.467 -16.036 12.498 1.00 94.19 115 LEU A N 1
ATOM 950 C CA . LEU A 1 115 ? 3.659 -15.195 13.386 1.00 94.19 115 LEU A CA 1
ATOM 951 C C . LEU A 1 115 ? 2.186 -15.609 13.448 1.00 94.19 115 LEU A C 1
ATOM 953 O O . LEU A 1 115 ? 1.556 -15.474 14.494 1.00 94.19 115 LEU A O 1
ATOM 957 N N . PHE A 1 116 ? 1.632 -16.096 12.339 1.00 95.56 116 PHE A N 1
ATOM 958 C CA . PHE A 1 116 ? 0.204 -16.368 12.198 1.00 95.56 116 PHE A CA 1
ATOM 959 C C . PHE A 1 116 ? -0.058 -17.814 11.755 1.00 95.56 116 PHE A C 1
ATOM 961 O O . PHE A 1 116 ? 0.767 -18.404 11.052 1.00 95.56 116 PHE A O 1
ATOM 968 N N . PRO A 1 117 ? -1.235 -18.381 12.086 1.00 96.69 117 PRO A N 1
ATOM 969 C CA . PRO A 1 117 ? -1.695 -19.636 11.504 1.00 96.69 117 PRO A CA 1
ATOM 970 C C . PRO A 1 117 ? -1.672 -19.596 9.973 1.00 96.69 117 PRO A C 1
ATOM 972 O O . PRO A 1 117 ? -2.131 -18.624 9.366 1.00 96.69 117 PRO A O 1
ATOM 975 N N . ALA A 1 118 ? -1.216 -20.687 9.351 1.00 96.44 118 ALA A N 1
ATOM 976 C CA . ALA A 1 118 ? -1.074 -20.787 7.897 1.00 96.44 118 ALA A CA 1
ATOM 977 C C . ALA A 1 118 ? -2.368 -20.434 7.141 1.00 96.44 118 ALA A C 1
ATOM 979 O O . ALA A 1 118 ? -2.314 -19.755 6.126 1.00 96.44 118 ALA A O 1
ATOM 980 N N . SER A 1 119 ? -3.541 -20.793 7.675 1.00 97.62 119 SER A N 1
ATOM 981 C CA . SER A 1 119 ? -4.836 -20.464 7.063 1.00 97.62 119 SER A CA 1
ATOM 982 C C . SER A 1 119 ? -5.114 -18.958 6.974 1.00 97.62 119 SER A C 1
ATOM 984 O O . SER A 1 119 ? -5.690 -18.500 5.985 1.00 97.62 119 SER A O 1
ATOM 986 N N . LEU A 1 120 ? -4.704 -18.172 7.977 1.00 97.81 120 LEU A N 1
ATOM 987 C CA . LEU A 1 120 ? -4.838 -16.712 7.948 1.00 97.81 120 LEU A CA 1
ATOM 988 C C . LEU A 1 120 ? -3.848 -16.097 6.961 1.00 97.81 120 LEU A C 1
ATOM 990 O O . LEU A 1 120 ? -4.216 -15.191 6.212 1.00 97.81 120 LEU A O 1
ATOM 994 N N . VAL A 1 121 ? -2.618 -16.619 6.929 1.00 98.19 121 VAL A N 1
ATOM 995 C CA . VAL A 1 121 ? -1.598 -16.188 5.969 1.00 98.19 121 VAL A CA 1
ATOM 996 C C . VAL A 1 121 ? -2.074 -16.467 4.549 1.00 98.19 121 VAL A C 1
ATOM 998 O O . VAL A 1 121 ? -2.168 -15.531 3.763 1.00 98.19 121 VAL A O 1
ATOM 1001 N N . ASP A 1 122 ? -2.462 -17.701 4.232 1.00 98.19 122 ASP A N 1
ATOM 1002 C CA . ASP A 1 122 ? -2.926 -18.105 2.902 1.00 98.19 122 ASP A CA 1
ATOM 1003 C C . ASP A 1 122 ? -4.110 -17.251 2.428 1.00 98.19 122 ASP A C 1
ATOM 1005 O O . ASP A 1 122 ? -4.095 -16.738 1.306 1.00 98.19 122 ASP A O 1
ATOM 1009 N N . SER A 1 123 ? -5.084 -16.999 3.311 1.00 98.06 123 SER A N 1
ATOM 1010 C CA . SER A 1 123 ? -6.218 -16.109 3.032 1.00 98.06 123 SER A CA 1
ATOM 1011 C C . SER A 1 123 ? -5.768 -14.681 2.699 1.00 98.06 123 SER A C 1
ATOM 1013 O O . SER A 1 123 ? -6.241 -14.082 1.728 1.00 98.06 123 SER A O 1
ATOM 1015 N N . ALA A 1 124 ? -4.807 -14.130 3.449 1.00 98.38 124 ALA A N 1
ATOM 1016 C CA . ALA A 1 124 ? -4.252 -12.808 3.174 1.00 98.38 124 ALA A CA 1
ATOM 1017 C C . ALA A 1 124 ? -3.456 -12.775 1.854 1.00 98.38 124 ALA A C 1
ATOM 1019 O O . ALA A 1 124 ? -3.613 -11.838 1.065 1.00 98.38 124 ALA A O 1
ATOM 1020 N N . LEU A 1 125 ? -2.643 -13.800 1.567 1.00 98.56 125 LEU A N 1
ATOM 1021 C CA . LEU A 1 125 ? -1.874 -13.899 0.322 1.00 98.56 125 LEU A CA 1
ATOM 1022 C C . LEU A 1 125 ? -2.786 -13.987 -0.901 1.00 98.56 125 LEU A C 1
ATOM 1024 O O . LEU A 1 125 ? -2.533 -13.314 -1.904 1.00 98.56 125 LEU A O 1
ATOM 1028 N N . GLU A 1 126 ? -3.855 -14.778 -0.814 1.00 98.19 126 GLU A N 1
ATOM 1029 C CA . GLU A 1 126 ? -4.844 -14.909 -1.878 1.00 98.19 126 GLU A CA 1
ATOM 1030 C C . GLU A 1 126 ? -5.625 -13.608 -2.081 1.00 98.19 126 GLU A C 1
ATOM 1032 O O . GLU A 1 126 ? -5.792 -13.166 -3.224 1.00 98.19 126 GLU A O 1
ATOM 1037 N N . ARG A 1 127 ? -6.075 -12.969 -0.996 1.00 98.06 127 ARG A N 1
ATOM 1038 C CA . ARG A 1 127 ? -6.838 -11.713 -1.039 1.00 98.06 127 ARG A CA 1
ATOM 1039 C C . ARG A 1 127 ? -6.023 -10.580 -1.661 1.00 98.06 127 ARG A C 1
ATOM 1041 O O . ARG A 1 127 ? -6.483 -9.908 -2.584 1.00 98.06 127 ARG A O 1
ATOM 1048 N N . TYR A 1 128 ? -4.784 -10.400 -1.210 1.00 98.62 128 TYR A N 1
ATOM 1049 C CA . TYR A 1 128 ? -3.897 -9.331 -1.679 1.00 98.62 128 TYR A CA 1
ATOM 1050 C C . TYR A 1 128 ? -3.065 -9.700 -2.911 1.00 98.62 128 TYR A C 1
ATOM 1052 O O . TYR A 1 128 ? -2.284 -8.879 -3.396 1.00 98.62 128 TYR A O 1
ATOM 1060 N N . LYS A 1 129 ? -3.241 -10.919 -3.435 1.00 98.62 129 LYS A N 1
ATOM 1061 C CA . LYS A 1 129 ? -2.529 -11.450 -4.602 1.00 98.62 129 LYS A CA 1
ATOM 1062 C C . LYS A 1 129 ? -1.012 -11.327 -4.452 1.00 98.62 129 LYS A C 1
ATOM 1064 O O . LYS A 1 129 ? -0.334 -10.841 -5.351 1.00 98.62 129 LYS A O 1
ATOM 1069 N N . ILE A 1 130 ? -0.467 -11.753 -3.316 1.00 98.69 130 ILE A N 1
ATOM 1070 C CA . ILE A 1 130 ? 0.968 -11.638 -3.028 1.00 98.69 130 ILE A CA 1
ATOM 1071 C C . ILE A 1 130 ? 1.765 -12.586 -3.920 1.00 98.69 130 ILE A C 1
ATOM 1073 O O . ILE A 1 130 ? 1.544 -13.797 -3.919 1.00 98.69 130 ILE A O 1
ATOM 1077 N N . GLY A 1 131 ? 2.707 -12.030 -4.681 1.00 98.56 131 GLY A N 1
ATOM 1078 C CA . GLY A 1 131 ? 3.568 -12.796 -5.576 1.00 98.56 131 GLY A CA 1
ATOM 1079 C C . GLY A 1 131 ? 4.947 -13.083 -4.989 1.00 98.56 131 GLY A C 1
ATOM 1080 O O . GLY A 1 131 ? 5.419 -12.399 -4.078 1.00 98.56 131 GLY A O 1
ATOM 1081 N N . THR A 1 132 ? 5.629 -14.059 -5.578 1.00 98.56 132 THR A N 1
ATOM 1082 C CA . THR A 1 132 ? 7.024 -14.408 -5.293 1.00 98.56 132 THR A CA 1
ATOM 1083 C C . THR A 1 132 ? 7.906 -14.122 -6.504 1.00 98.56 132 THR A C 1
ATOM 1085 O O . THR A 1 132 ? 7.574 -14.479 -7.636 1.00 98.56 132 THR A O 1
ATOM 1088 N N . SER A 1 133 ? 9.066 -13.515 -6.261 1.00 95.88 133 SER A N 1
ATOM 1089 C CA . SER A 1 133 ? 10.129 -13.308 -7.242 1.00 95.88 133 SER A CA 1
ATOM 1090 C C . SER A 1 133 ? 11.406 -14.029 -6.814 1.00 95.88 133 SER A C 1
ATOM 1092 O O . SER A 1 133 ? 11.810 -13.964 -5.658 1.00 95.88 133 SER A O 1
ATOM 1094 N N . TYR A 1 134 ? 12.104 -14.664 -7.760 1.00 91.81 134 TYR A N 1
ATOM 1095 C CA . TYR A 1 134 ? 13.427 -15.258 -7.500 1.00 91.81 134 TYR A CA 1
ATOM 1096 C C . TYR A 1 134 ? 14.524 -14.217 -7.282 1.00 91.81 134 TYR A C 1
ATOM 1098 O O . TYR A 1 134 ? 15.641 -14.555 -6.885 1.00 91.81 134 TYR A O 1
ATOM 1106 N N . ARG A 1 135 ? 14.235 -12.945 -7.576 1.00 88.81 135 ARG A N 1
ATOM 1107 C CA . ARG A 1 135 ? 15.166 -11.852 -7.323 1.00 88.81 135 ARG A CA 1
ATOM 1108 C C . ARG A 1 135 ? 15.537 -11.847 -5.837 1.00 88.81 135 ARG A C 1
ATOM 1110 O O . ARG A 1 135 ? 14.672 -12.029 -4.985 1.00 88.81 135 ARG A O 1
ATOM 1117 N N . TRP A 1 136 ? 16.827 -11.659 -5.562 1.00 90.62 136 TRP A N 1
ATOM 1118 C CA . TRP A 1 136 ? 17.392 -11.648 -4.207 1.00 90.62 136 TRP A CA 1
ATOM 1119 C C . TRP A 1 136 ? 17.113 -12.926 -3.395 1.00 90.62 136 TRP A C 1
ATOM 1121 O O . TRP A 1 136 ? 17.049 -12.885 -2.175 1.00 90.62 136 TRP A O 1
ATOM 1131 N N . GLY A 1 137 ? 16.960 -14.070 -4.073 1.00 86.69 137 GLY A N 1
ATOM 1132 C CA . GLY A 1 137 ? 16.801 -15.370 -3.417 1.00 86.69 137 GLY A CA 1
ATOM 1133 C C . GLY A 1 137 ? 15.382 -15.681 -2.936 1.00 86.69 137 GLY A C 1
ATOM 1134 O O . GLY A 1 137 ? 15.166 -16.773 -2.416 1.00 86.69 137 GLY A O 1
ATOM 1135 N N . GLY A 1 138 ? 14.420 -14.777 -3.151 1.00 92.00 138 GLY A N 1
ATOM 1136 C CA . GLY A 1 138 ? 13.039 -14.969 -2.711 1.00 92.00 138 GLY A CA 1
ATOM 1137 C C . GLY A 1 138 ? 12.399 -13.691 -2.182 1.00 92.00 138 GLY A C 1
ATOM 1138 O O . GLY A 1 138 ? 12.092 -13.589 -0.996 1.00 92.00 138 GLY A O 1
ATOM 1139 N N . SER A 1 139 ? 12.198 -12.722 -3.072 1.00 94.75 139 SER A N 1
ATOM 1140 C CA . SER A 1 139 ? 11.547 -11.449 -2.756 1.00 94.75 139 SER A CA 1
ATOM 1141 C C . SER A 1 139 ? 10.042 -11.506 -2.972 1.00 94.75 139 SER A C 1
ATOM 1143 O O . SER A 1 139 ? 9.513 -12.322 -3.732 1.00 94.75 139 SER A O 1
ATOM 1145 N N . THR A 1 140 ? 9.349 -10.586 -2.322 1.00 97.94 140 THR A N 1
ATOM 1146 C CA . THR A 1 140 ? 7.899 -10.437 -2.394 1.00 97.94 140 THR A CA 1
ATOM 1147 C C . THR A 1 140 ? 7.527 -9.487 -3.519 1.00 97.94 140 THR A C 1
ATOM 1149 O O . THR A 1 140 ? 8.196 -8.476 -3.724 1.00 97.94 140 THR A O 1
ATOM 1152 N N . ILE A 1 141 ? 6.451 -9.787 -4.241 1.00 98.50 141 ILE A N 1
ATOM 1153 C CA . ILE A 1 141 ? 5.847 -8.887 -5.221 1.00 98.50 141 ILE A CA 1
ATOM 1154 C C . ILE A 1 141 ? 4.515 -8.396 -4.659 1.00 98.50 141 ILE A C 1
ATOM 1156 O O . ILE A 1 141 ? 3.578 -9.179 -4.508 1.00 98.50 141 ILE A O 1
ATOM 1160 N N . PHE A 1 142 ? 4.421 -7.095 -4.406 1.00 98.56 142 PHE A N 1
ATOM 1161 C CA . PHE A 1 142 ? 3.160 -6.426 -4.104 1.00 98.56 142 PHE A CA 1
ATOM 1162 C C . PHE A 1 142 ? 2.559 -5.889 -5.396 1.00 98.56 142 PHE A C 1
ATOM 1164 O O . PHE A 1 142 ? 3.052 -4.914 -5.975 1.00 98.56 142 PHE A O 1
ATOM 1171 N N . TRP A 1 143 ? 1.533 -6.564 -5.896 1.00 98.69 143 TRP A N 1
ATOM 1172 C CA . TRP A 1 143 ? 0.884 -6.187 -7.143 1.00 98.69 143 TRP A CA 1
ATOM 1173 C C . TRP A 1 143 ? -0.037 -4.980 -6.948 1.00 98.69 143 TRP A C 1
ATOM 1175 O O . TRP A 1 143 ? -0.819 -4.920 -6.006 1.00 98.69 143 TRP A O 1
ATOM 1185 N N . GLN A 1 144 ? 0.063 -4.014 -7.858 1.00 98.44 144 GLN A N 1
ATOM 1186 C CA . GLN A 1 144 ? -0.841 -2.871 -7.946 1.00 98.44 144 GLN A CA 1
ATOM 1187 C C . GLN A 1 144 ? -1.897 -3.202 -9.000 1.00 98.44 144 GLN A C 1
ATOM 1189 O O . GLN A 1 144 ? -1.600 -3.216 -10.199 1.00 98.44 144 GLN A O 1
ATOM 1194 N N . ILE A 1 145 ? -3.096 -3.541 -8.533 1.00 98.56 145 ILE A N 1
ATOM 1195 C CA . ILE A 1 145 ? -4.243 -3.958 -9.340 1.00 98.56 145 ILE A CA 1
ATOM 1196 C C . ILE A 1 145 ? -5.353 -2.946 -9.082 1.00 98.56 145 ILE A C 1
ATOM 1198 O O . ILE A 1 145 ? -5.694 -2.713 -7.925 1.00 98.56 145 ILE A O 1
ATOM 1202 N N . ASP A 1 146 ? -5.879 -2.328 -10.137 1.00 97.25 146 ASP A N 1
ATOM 1203 C CA . ASP A 1 146 ? -6.925 -1.313 -9.994 1.00 97.25 146 ASP A CA 1
ATOM 1204 C C . ASP A 1 146 ? -8.315 -1.917 -9.724 1.00 97.25 146 ASP A C 1
ATOM 1206 O O . ASP A 1 146 ? -8.512 -3.135 -9.764 1.00 97.25 146 ASP A O 1
ATOM 1210 N N . GLN A 1 147 ? -9.303 -1.053 -9.467 1.00 95.25 147 GLN A N 1
ATOM 1211 C CA . GLN A 1 147 ? -10.681 -1.455 -9.134 1.00 95.25 147 GLN A CA 1
ATOM 1212 C C . GLN A 1 147 ? -11.380 -2.333 -10.186 1.00 95.25 147 GLN A C 1
ATOM 1214 O O . GLN A 1 147 ? -12.348 -3.018 -9.853 1.00 95.25 147 GLN A O 1
ATOM 1219 N N . VAL A 1 148 ? -10.920 -2.311 -11.443 1.00 95.12 148 VAL A N 1
ATOM 1220 C CA . VAL A 1 148 ? -11.474 -3.119 -12.546 1.00 95.12 148 VAL A CA 1
ATOM 1221 C C . VAL A 1 148 ? -10.608 -4.345 -12.861 1.00 95.12 148 VAL A C 1
ATOM 1223 O O . VAL A 1 148 ? -10.803 -5.008 -13.882 1.00 95.12 148 VAL A O 1
ATOM 1226 N N . GLY A 1 149 ? -9.641 -4.660 -11.996 1.00 96.50 149 GLY A N 1
ATOM 1227 C CA . GLY A 1 149 ? -8.811 -5.857 -12.085 1.00 96.50 149 GLY A CA 1
ATOM 1228 C C . GLY A 1 149 ? -7.656 -5.755 -13.083 1.00 96.50 149 GLY A C 1
ATOM 1229 O O . GLY A 1 149 ? -7.081 -6.781 -13.459 1.00 96.50 149 GLY A O 1
ATOM 1230 N N . LYS A 1 150 ? -7.294 -4.556 -13.558 1.00 97.94 150 LYS A N 1
ATOM 1231 C CA . LYS A 1 150 ? -6.150 -4.375 -14.461 1.00 97.94 150 LYS A CA 1
ATOM 1232 C C . LYS A 1 150 ? -4.864 -4.174 -13.659 1.00 97.94 150 LYS A C 1
ATOM 1234 O O . LYS A 1 150 ? -4.794 -3.364 -12.738 1.00 97.94 150 LYS A O 1
ATOM 1239 N N . ILE A 1 151 ? -3.811 -4.900 -14.037 1.00 98.50 151 ILE A N 1
ATOM 1240 C CA . ILE A 1 151 ? -2.528 -4.872 -13.325 1.00 98.50 151 ILE A CA 1
ATOM 1241 C C . ILE A 1 151 ? -1.697 -3.683 -13.810 1.00 98.50 151 ILE A C 1
ATOM 1243 O O . ILE A 1 151 ? -1.189 -3.688 -14.934 1.00 98.50 151 ILE A O 1
ATOM 1247 N N . ARG A 1 152 ? -1.516 -2.686 -12.944 1.00 97.38 152 ARG A N 1
ATOM 1248 C CA . ARG A 1 152 ? -0.734 -1.471 -13.207 1.00 97.38 152 ARG A CA 1
ATOM 1249 C C . ARG A 1 152 ? 0.764 -1.710 -13.152 1.00 97.38 152 ARG A C 1
ATOM 1251 O O . ARG A 1 152 ? 1.511 -1.201 -13.979 1.00 97.38 152 ARG A O 1
ATOM 1258 N N . THR A 1 153 ? 1.216 -2.474 -12.164 1.00 97.94 153 THR A N 1
ATOM 1259 C CA . THR A 1 153 ? 2.615 -2.880 -11.977 1.00 97.94 153 THR A CA 1
ATOM 1260 C C . THR A 1 153 ? 2.697 -3.855 -10.793 1.00 97.94 153 THR A C 1
ATOM 1262 O O . THR A 1 153 ? 1.683 -4.229 -10.212 1.00 97.94 153 THR A O 1
ATOM 1265 N N . GLY A 1 154 ? 3.905 -4.243 -10.397 1.00 97.25 154 GLY A N 1
ATOM 1266 C CA . GLY A 1 154 ? 4.177 -4.883 -9.113 1.00 97.25 154 GLY A CA 1
ATOM 1267 C C . GLY A 1 154 ? 5.469 -4.338 -8.517 1.00 97.25 154 GLY A C 1
ATOM 1268 O O . GLY A 1 154 ? 6.436 -4.103 -9.248 1.00 97.25 154 GLY A O 1
ATOM 1269 N N . LYS A 1 155 ? 5.478 -4.105 -7.208 1.00 95.88 155 LYS A N 1
ATOM 1270 C CA . LYS A 1 155 ? 6.640 -3.646 -6.446 1.00 95.88 155 LYS A CA 1
ATOM 1271 C C . LYS A 1 155 ? 7.331 -4.865 -5.843 1.00 95.88 155 LYS A C 1
ATOM 1273 O O . LYS A 1 155 ? 6.745 -5.567 -5.028 1.00 95.88 155 LYS A O 1
ATOM 1278 N N . ILE A 1 156 ? 8.554 -5.137 -6.280 1.00 95.25 156 ILE A N 1
ATOM 1279 C CA . ILE A 1 156 ? 9.376 -6.242 -5.785 1.00 95.25 156 ILE A CA 1
ATOM 1280 C C . ILE A 1 156 ? 10.207 -5.736 -4.613 1.00 95.25 156 ILE A C 1
ATOM 1282 O O . ILE A 1 156 ? 10.957 -4.773 -4.783 1.00 95.25 156 ILE A O 1
ATOM 1286 N N . MET A 1 157 ? 10.099 -6.380 -3.457 1.00 93.62 157 MET A N 1
ATOM 1287 C CA . MET A 1 157 ? 10.781 -5.980 -2.231 1.00 93.62 157 MET A CA 1
ATOM 1288 C C . MET A 1 157 ? 11.359 -7.176 -1.481 1.00 93.62 157 MET A C 1
ATOM 1290 O O . MET A 1 157 ? 10.714 -8.216 -1.370 1.00 93.62 157 MET A O 1
ATOM 1294 N N . GLN A 1 158 ? 12.570 -7.006 -0.946 1.00 93.06 158 GLN A N 1
ATOM 1295 C CA . GLN A 1 158 ? 13.192 -7.992 -0.065 1.00 93.06 158 GLN A CA 1
ATOM 1296 C C . GLN A 1 158 ? 12.951 -7.642 1.404 1.00 93.06 158 GLN A C 1
ATOM 1298 O O . GLN A 1 158 ? 13.196 -6.511 1.838 1.00 93.06 158 GLN A O 1
ATOM 1303 N N . TYR A 1 159 ? 12.542 -8.650 2.165 1.00 93.44 159 TYR A N 1
ATOM 1304 C CA . TYR A 1 159 ? 12.419 -8.595 3.616 1.00 93.44 159 TYR A CA 1
ATOM 1305 C C . TYR A 1 159 ? 13.401 -9.553 4.274 1.00 93.44 159 TYR A C 1
ATOM 1307 O O . TYR A 1 159 ? 13.775 -10.572 3.686 1.00 93.44 159 TYR A O 1
ATOM 1315 N N . ASP A 1 160 ? 13.801 -9.206 5.486 1.00 92.62 160 ASP A N 1
ATOM 1316 C CA . ASP A 1 160 ? 14.447 -10.112 6.419 1.00 92.62 160 ASP A CA 1
ATOM 1317 C C . ASP A 1 160 ? 13.392 -11.076 6.981 1.00 92.62 160 ASP A C 1
ATOM 1319 O O . ASP A 1 160 ? 12.342 -10.641 7.455 1.00 92.62 160 ASP A O 1
ATOM 1323 N N . GLU A 1 161 ? 13.638 -12.383 6.873 1.00 93.25 161 GLU A N 1
ATOM 1324 C CA . GLU A 1 161 ? 12.641 -13.404 7.228 1.00 93.25 161 GLU A CA 1
ATOM 1325 C C . GLU A 1 161 ? 12.417 -13.546 8.741 1.00 93.25 161 GLU A C 1
ATOM 1327 O O . GLU A 1 161 ? 11.368 -14.038 9.143 1.00 93.25 161 GLU A O 1
ATOM 1332 N N . ALA A 1 162 ? 13.364 -13.100 9.574 1.00 90.25 162 ALA A N 1
ATOM 1333 C CA . ALA A 1 162 ? 13.261 -13.197 11.029 1.00 90.25 162 ALA A CA 1
ATOM 1334 C C . ALA A 1 162 ? 12.575 -11.969 11.642 1.00 90.25 162 ALA A C 1
ATOM 1336 O O . ALA A 1 162 ? 11.773 -12.086 12.562 1.00 90.25 162 ALA A O 1
ATOM 1337 N N . THR A 1 163 ? 12.894 -10.780 11.135 1.00 90.06 163 THR A N 1
ATOM 1338 C CA . THR A 1 163 ? 12.441 -9.503 11.706 1.00 90.06 163 THR A CA 1
ATOM 1339 C C . THR A 1 163 ? 11.295 -8.863 10.935 1.00 90.06 163 THR A C 1
ATOM 1341 O O . THR A 1 163 ? 10.702 -7.904 11.422 1.00 90.06 163 THR A O 1
ATOM 1344 N N . GLY A 1 164 ? 11.026 -9.305 9.701 1.00 90.44 164 GLY A N 1
ATOM 1345 C CA . GLY A 1 164 ? 10.041 -8.669 8.825 1.00 90.44 164 GLY A CA 1
ATOM 1346 C C . GLY A 1 164 ? 10.425 -7.249 8.404 1.00 90.44 164 GLY A C 1
ATOM 1347 O O . GLY A 1 164 ? 9.611 -6.524 7.824 1.00 90.44 164 GLY A O 1
ATOM 1348 N N . LYS A 1 165 ? 11.667 -6.823 8.674 1.00 89.50 165 LYS A N 1
ATOM 1349 C CA . LYS A 1 165 ? 12.174 -5.516 8.260 1.00 89.50 165 LYS A CA 1
ATOM 1350 C C . LYS A 1 165 ? 12.602 -5.565 6.804 1.00 89.50 165 LYS A C 1
ATOM 1352 O O . LYS A 1 165 ? 13.211 -6.520 6.324 1.00 89.50 165 LYS A O 1
ATOM 1357 N N . ARG A 1 166 ? 12.294 -4.495 6.075 1.00 88.50 166 ARG A N 1
ATOM 1358 C CA . ARG A 1 166 ? 12.736 -4.333 4.690 1.00 88.50 166 ARG A CA 1
ATOM 1359 C C . ARG A 1 166 ? 14.264 -4.236 4.644 1.00 88.50 166 ARG A C 1
ATOM 1361 O O . ARG A 1 166 ? 14.843 -3.369 5.298 1.00 88.50 166 ARG A O 1
ATOM 1368 N N . ILE A 1 167 ? 14.900 -5.040 3.794 1.00 86.94 167 ILE A N 1
ATOM 1369 C CA . ILE A 1 167 ? 16.350 -4.985 3.579 1.00 86.94 167 ILE A CA 1
ATOM 1370 C C . ILE A 1 167 ? 16.678 -3.807 2.648 1.00 86.94 167 ILE A C 1
ATOM 1372 O O . ILE A 1 167 ? 16.226 -3.749 1.503 1.00 86.94 167 ILE A O 1
ATOM 1376 N N . LYS A 1 168 ? 17.462 -2.849 3.152 1.00 74.25 168 LYS A N 1
ATOM 1377 C CA . LYS A 1 168 ? 17.912 -1.632 2.454 1.00 74.25 168 LYS A CA 1
ATOM 1378 C C . LYS A 1 168 ? 19.440 -1.674 2.280 1.00 74.25 168 LYS A C 1
ATOM 1380 O O . LYS A 1 168 ? 20.148 -0.917 2.935 1.00 74.25 168 LYS A O 1
ATOM 1385 N N . GLU A 1 169 ? 19.986 -2.594 1.484 1.00 64.69 169 GLU A N 1
ATOM 1386 C CA . GLU A 1 169 ? 21.429 -2.543 1.176 1.00 64.69 169 GLU A CA 1
ATOM 1387 C C . GLU A 1 169 ? 21.740 -1.412 0.175 1.00 64.69 169 GLU A C 1
ATOM 1389 O O . GLU A 1 169 ? 20.856 -0.644 -0.193 1.00 64.69 169 GLU A O 1
ATOM 1394 N N . SER A 1 170 ? 23.009 -1.267 -0.231 1.00 50.56 170 SER A N 1
ATOM 1395 C CA . SER A 1 170 ? 23.586 -0.112 -0.959 1.00 50.56 170 SER A CA 1
ATOM 1396 C C . SER A 1 170 ? 22.830 0.402 -2.204 1.00 50.56 170 SER A C 1
ATOM 1398 O O . SER A 1 170 ? 23.073 1.526 -2.645 1.00 50.56 170 SER A O 1
ATOM 1400 N N . SER A 1 171 ? 21.877 -0.367 -2.726 1.00 53.28 171 SER A N 1
ATOM 1401 C CA . SER A 1 171 ? 20.759 0.123 -3.530 1.00 53.28 171 SER A CA 1
ATOM 1402 C C . SER A 1 171 ? 19.460 -0.305 -2.856 1.00 53.28 171 SER A C 1
ATOM 1404 O O . SER A 1 171 ? 19.298 -1.503 -2.619 1.00 53.28 171 SER A O 1
ATOM 1406 N N . ASP A 1 172 ? 18.541 0.631 -2.587 1.00 61.06 172 ASP A N 1
ATOM 1407 C CA . ASP A 1 172 ? 17.183 0.332 -2.121 1.00 61.06 172 ASP A CA 1
ATOM 1408 C C . ASP A 1 172 ? 16.654 -0.894 -2.879 1.00 61.06 172 ASP A C 1
ATOM 1410 O O . ASP A 1 172 ? 16.412 -0.798 -4.082 1.00 61.06 172 ASP A O 1
ATOM 1414 N N . HIS A 1 173 ? 16.519 -2.049 -2.209 1.00 70.38 173 HIS A N 1
ATOM 1415 C CA . HIS A 1 173 ? 16.036 -3.302 -2.808 1.00 70.38 173 HIS A CA 1
ATOM 1416 C C . HIS A 1 173 ? 14.527 -3.216 -3.104 1.00 70.38 173 HIS A C 1
ATOM 1418 O O . HIS A 1 173 ? 13.716 -4.004 -2.622 1.00 70.38 173 HIS A O 1
ATOM 1424 N N . ILE A 1 174 ? 14.144 -2.205 -3.881 1.00 82.25 174 ILE A N 1
ATOM 1425 C CA . ILE A 1 174 ? 12.869 -2.060 -4.558 1.00 82.25 174 ILE A CA 1
AT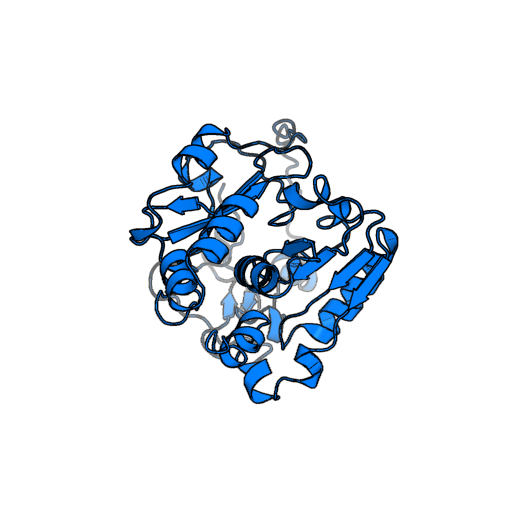OM 1426 C C . ILE A 1 174 ? 13.150 -2.217 -6.043 1.00 82.25 174 ILE A C 1
ATOM 1428 O O . ILE A 1 174 ? 13.985 -1.525 -6.628 1.00 82.25 174 ILE A O 1
ATOM 1432 N N . TYR A 1 175 ? 12.403 -3.105 -6.677 1.00 90.50 175 TYR A N 1
ATOM 1433 C CA . TYR A 1 175 ? 12.375 -3.218 -8.123 1.00 90.50 175 TYR A CA 1
ATOM 1434 C C . TYR A 1 175 ? 10.933 -3.234 -8.615 1.00 90.50 175 TYR A C 1
ATOM 1436 O O . TYR A 1 175 ? 10.003 -3.359 -7.825 1.00 90.50 175 TYR A O 1
ATOM 1444 N N . TRP A 1 176 ? 10.725 -3.068 -9.916 1.00 93.25 176 TRP A N 1
ATOM 1445 C CA . TRP A 1 176 ? 9.379 -2.962 -10.476 1.00 93.25 176 TRP A CA 1
ATOM 1446 C C . TRP A 1 176 ? 9.152 -4.003 -11.558 1.00 93.25 176 TRP A C 1
ATOM 1448 O O . TRP A 1 176 ? 10.017 -4.212 -12.408 1.00 93.25 176 TRP A O 1
ATOM 1458 N N . MET A 1 177 ? 7.975 -4.627 -11.556 1.00 95.44 177 MET A N 1
ATOM 1459 C CA . MET A 1 177 ? 7.659 -5.735 -12.456 1.00 95.44 177 MET A CA 1
ATOM 1460 C C . MET A 1 177 ? 7.710 -5.349 -13.932 1.00 95.44 177 MET A C 1
ATOM 1462 O O . MET A 1 177 ? 8.258 -6.109 -14.719 1.00 95.44 177 MET A O 1
ATOM 1466 N N . HIS A 1 178 ? 7.246 -4.159 -14.324 1.00 92.62 178 HIS A N 1
ATOM 1467 C CA . HIS A 1 178 ? 7.349 -3.718 -15.723 1.00 92.62 178 HIS A CA 1
ATOM 1468 C C . HIS A 1 178 ? 8.810 -3.615 -16.202 1.00 92.62 178 HIS A C 1
ATOM 1470 O O . HIS A 1 178 ? 9.105 -3.945 -17.347 1.00 92.62 178 HIS A O 1
ATOM 1476 N N . ARG A 1 179 ? 9.741 -3.239 -15.309 1.00 91.50 179 ARG A N 1
ATOM 1477 C CA . ARG A 1 179 ? 11.186 -3.269 -15.592 1.00 91.50 179 ARG A CA 1
ATOM 1478 C C . ARG A 1 179 ? 11.731 -4.691 -15.591 1.00 91.50 179 ARG A C 1
ATOM 1480 O O . ARG A 1 179 ? 12.523 -5.035 -16.452 1.00 91.50 179 ARG A O 1
ATOM 1487 N N . HIS A 1 180 ? 11.288 -5.529 -14.656 1.00 89.88 180 HIS A N 1
ATOM 1488 C CA . HIS A 1 180 ? 11.699 -6.932 -14.582 1.00 89.88 180 HIS A CA 1
ATOM 1489 C C . HIS A 1 180 ? 11.320 -7.736 -15.825 1.00 89.88 180 HIS A C 1
ATOM 1491 O O . HIS A 1 180 ? 12.096 -8.578 -16.263 1.00 89.88 180 HIS A O 1
ATOM 1497 N N . LEU A 1 181 ? 10.156 -7.440 -16.394 1.00 90.88 181 LEU A N 1
ATOM 1498 C CA . LEU A 1 181 ? 9.639 -8.052 -17.611 1.00 90.88 181 LEU A CA 1
ATOM 1499 C C . LEU A 1 181 ? 10.187 -7.398 -18.893 1.00 90.88 181 LEU A C 1
ATOM 1501 O O . LEU A 1 181 ? 9.808 -7.819 -19.981 1.00 90.88 181 LEU A O 1
ATOM 1505 N N . ASN A 1 182 ? 11.059 -6.386 -18.782 1.00 91.19 182 ASN A N 1
ATOM 1506 C CA . ASN A 1 182 ? 11.604 -5.616 -19.906 1.00 91.19 182 ASN A CA 1
ATOM 1507 C C . ASN A 1 182 ? 10.516 -5.073 -20.855 1.00 91.19 182 ASN A C 1
ATOM 1509 O O . ASN A 1 182 ? 10.656 -5.127 -22.077 1.00 91.19 182 ASN A O 1
ATOM 1513 N N . LEU A 1 183 ? 9.414 -4.557 -20.296 1.00 87.88 183 LEU A N 1
ATOM 1514 C CA . LEU A 1 183 ? 8.329 -3.981 -21.091 1.00 87.88 183 LEU A CA 1
ATOM 1515 C C . LEU A 1 183 ? 8.750 -2.601 -21.614 1.00 87.88 183 LEU A C 1
ATOM 1517 O O . LEU A 1 183 ? 8.874 -1.642 -20.848 1.00 87.88 183 LEU A O 1
ATOM 1521 N N . ASN A 1 184 ? 8.984 -2.512 -22.922 1.00 85.50 184 ASN A N 1
ATOM 1522 C CA . ASN A 1 184 ? 9.370 -1.271 -23.590 1.00 85.50 184 ASN A CA 1
ATOM 1523 C C . ASN A 1 184 ? 8.200 -0.280 -23.649 1.00 85.50 184 ASN A C 1
ATOM 1525 O O . ASN A 1 184 ? 7.050 -0.689 -23.785 1.00 85.50 184 ASN A O 1
ATOM 1529 N N . ASP A 1 185 ? 8.510 1.018 -23.559 1.00 87.38 185 ASP A N 1
ATOM 1530 C CA . ASP A 1 185 ? 7.536 2.120 -23.629 1.00 87.38 185 ASP A CA 1
ATOM 1531 C C . ASP A 1 185 ? 6.336 1.972 -22.653 1.00 87.38 185 ASP A C 1
ATOM 1533 O O . ASP A 1 185 ? 5.247 2.487 -22.903 1.00 87.38 185 ASP A O 1
ATOM 1537 N N . PHE A 1 186 ? 6.529 1.286 -21.515 1.00 89.69 186 PHE A N 1
ATOM 1538 C CA . PHE A 1 186 ? 5.480 1.063 -20.516 1.00 89.69 186 PHE A CA 1
ATOM 1539 C C . PHE A 1 186 ? 5.045 2.379 -19.851 1.00 89.69 186 PHE A C 1
ATOM 1541 O O . PHE A 1 186 ? 5.809 2.993 -19.100 1.00 89.69 186 PHE A O 1
ATOM 1548 N N . ASN A 1 187 ? 3.799 2.792 -20.090 1.00 92.81 187 ASN A N 1
ATOM 1549 C CA . ASN A 1 187 ? 3.199 3.963 -19.456 1.00 92.81 187 ASN A CA 1
ATOM 1550 C C . ASN A 1 187 ? 2.673 3.605 -18.058 1.00 92.81 187 ASN A C 1
ATOM 1552 O O . ASN A 1 187 ? 1.549 3.121 -17.906 1.00 92.81 187 ASN A O 1
ATOM 1556 N N . LEU A 1 188 ? 3.519 3.804 -17.047 1.00 92.75 188 LEU A N 1
ATOM 1557 C CA . LEU A 1 188 ? 3.203 3.502 -15.656 1.00 92.75 188 LEU A CA 1
ATOM 1558 C C . LEU A 1 188 ? 2.190 4.502 -15.083 1.00 92.75 188 LEU A C 1
ATOM 1560 O O . LEU A 1 188 ? 2.500 5.678 -14.905 1.00 92.75 188 LEU A O 1
ATOM 1564 N N . GLU A 1 189 ? 1.035 3.994 -14.666 1.00 93.88 189 GLU A N 1
ATOM 1565 C CA . GLU A 1 189 ? 0.096 4.699 -13.794 1.00 93.88 189 GLU A CA 1
ATOM 1566 C C . GLU A 1 189 ? -0.161 3.831 -12.567 1.00 93.88 189 GLU A C 1
ATOM 1568 O O . GLU A 1 189 ? -0.827 2.804 -12.659 1.00 93.88 189 GLU A O 1
ATOM 1573 N N . GLN A 1 190 ? 0.425 4.213 -11.438 1.00 94.62 190 GLN A N 1
ATOM 1574 C CA . GLN A 1 190 ? 0.288 3.479 -10.186 1.00 94.62 190 GLN A CA 1
ATOM 1575 C C . GLN A 1 190 ? -1.092 3.687 -9.557 1.00 94.62 190 GLN A C 1
ATOM 1577 O O . GLN A 1 190 ? -1.697 4.746 -9.710 1.00 94.62 190 GLN A O 1
ATOM 1582 N N . CYS A 1 191 ? -1.532 2.684 -8.807 1.00 97.50 191 CYS A N 1
ATOM 1583 C CA . CYS A 1 191 ? -2.766 2.685 -8.031 1.00 97.50 191 CYS A CA 1
ATOM 1584 C C . CYS A 1 191 ? -2.463 2.272 -6.580 1.00 97.50 191 CYS A C 1
ATOM 1586 O O . CYS A 1 191 ? -1.317 1.911 -6.266 1.00 97.50 191 CYS A O 1
ATOM 1588 N N . LEU A 1 192 ? -3.459 2.326 -5.693 1.00 98.56 192 LEU A N 1
ATOM 1589 C CA . LEU A 1 192 ? -3.286 1.843 -4.320 1.00 98.56 192 LEU A CA 1
ATOM 1590 C C . LEU A 1 192 ? -2.961 0.341 -4.334 1.00 98.56 192 LEU A C 1
ATOM 1592 O O . LEU A 1 192 ? -3.453 -0.425 -5.168 1.00 98.56 192 LEU A O 1
ATOM 1596 N N . PHE A 1 193 ? -2.132 -0.109 -3.398 1.00 98.75 193 PHE A N 1
ATOM 1597 C CA . PHE A 1 193 ? -2.035 -1.540 -3.130 1.00 98.75 193 PHE A CA 1
ATOM 1598 C C . PHE A 1 193 ? -3.311 -1.992 -2.409 1.00 98.75 193 PHE A C 1
ATOM 1600 O O . PHE A 1 193 ? -3.733 -1.341 -1.455 1.00 98.75 193 PHE A O 1
ATOM 1607 N N . GLY A 1 194 ? -3.933 -3.077 -2.880 1.00 98.50 194 GLY A N 1
ATOM 1608 C CA . GLY A 1 194 ? -5.249 -3.522 -2.407 1.00 98.50 194 GLY A CA 1
ATOM 1609 C C . GLY A 1 194 ? -6.435 -2.762 -3.016 1.00 98.50 194 GLY A C 1
ATOM 1610 O O . GLY A 1 194 ? -7.562 -2.962 -2.574 1.00 98.50 194 GLY A O 1
ATOM 1611 N N . GLU A 1 195 ? -6.227 -1.903 -4.022 1.00 98.62 195 GLU A N 1
ATOM 1612 C CA . GLU A 1 195 ? -7.314 -1.127 -4.640 1.00 98.62 195 GLU A CA 1
ATOM 1613 C C . GLU A 1 195 ? -8.427 -2.006 -5.231 1.00 98.62 195 GLU A C 1
ATOM 1615 O O . GLU A 1 195 ? -9.604 -1.655 -5.142 1.00 98.62 195 GLU A O 1
ATOM 1620 N N . HIS A 1 196 ? -8.070 -3.171 -5.780 1.00 98.12 196 HIS A N 1
ATOM 1621 C CA . HIS A 1 196 ? -9.016 -4.160 -6.306 1.00 98.12 196 HIS A CA 1
ATOM 1622 C C . HIS A 1 196 ? -10.037 -4.648 -5.267 1.00 98.12 196 HIS A C 1
ATOM 1624 O O . HIS A 1 196 ? -11.136 -5.037 -5.640 1.00 98.12 196 HIS A O 1
ATOM 1630 N N . LEU A 1 197 ? -9.728 -4.559 -3.969 1.00 98.38 197 LEU A N 1
ATOM 1631 C CA . LEU A 1 197 ? -10.630 -4.973 -2.887 1.00 98.38 197 LEU A CA 1
ATOM 1632 C C . LEU A 1 197 ? -11.776 -3.981 -2.644 1.00 98.38 197 LEU A C 1
ATOM 1634 O O . LEU A 1 197 ? -12.757 -4.315 -1.974 1.00 98.38 197 LEU A O 1
ATOM 1638 N N . LEU A 1 198 ? -11.664 -2.750 -3.156 1.00 97.94 198 LEU A N 1
ATOM 1639 C CA . LEU A 1 198 ? -12.644 -1.691 -2.913 1.00 97.94 198 LEU A CA 1
ATOM 1640 C C . LEU A 1 198 ? -13.996 -1.994 -3.567 1.00 97.94 198 LEU A C 1
ATOM 1642 O O . LEU A 1 198 ? -15.028 -1.686 -2.967 1.00 97.94 198 LEU A O 1
ATOM 1646 N N . SER A 1 199 ? -13.993 -2.578 -4.770 1.00 93.88 199 SER A N 1
ATOM 1647 C CA . SER A 1 199 ? -15.212 -2.932 -5.511 1.00 93.88 199 SER A CA 1
ATOM 1648 C C . SER A 1 199 ? -15.912 -4.158 -4.921 1.00 93.88 199 SER A C 1
ATOM 1650 O O . SER A 1 199 ? -17.138 -4.203 -4.899 1.00 93.88 199 SER A O 1
ATOM 1652 N N . GLU A 1 200 ? -15.149 -5.101 -4.364 1.00 92.38 200 GLU A N 1
ATOM 1653 C CA . GLU A 1 200 ? -15.665 -6.281 -3.657 1.00 92.38 200 GLU A CA 1
ATOM 1654 C C . GLU A 1 200 ? -16.335 -5.920 -2.319 1.00 92.38 200 GLU A C 1
ATOM 1656 O O . GLU A 1 200 ? -17.209 -6.635 -1.837 1.00 92.38 200 GLU A O 1
ATOM 1661 N N . ASN A 1 201 ? -15.946 -4.792 -1.715 1.00 93.81 201 ASN A N 1
ATOM 1662 C CA . ASN A 1 201 ? -16.361 -4.398 -0.371 1.00 93.81 201 ASN A CA 1
ATOM 1663 C C . ASN A 1 201 ? -16.863 -2.944 -0.342 1.00 93.81 201 ASN A C 1
ATOM 1665 O O . ASN A 1 201 ? -16.230 -2.100 0.296 1.00 93.81 201 ASN A O 1
ATOM 1669 N N . PRO A 1 202 ? -17.980 -2.600 -1.009 1.00 93.50 202 PRO A N 1
ATOM 1670 C CA . PRO A 1 202 ? -18.392 -1.208 -1.220 1.00 93.50 202 PRO A CA 1
ATOM 1671 C C . PRO A 1 202 ? -18.756 -0.452 0.068 1.00 93.50 202 PRO A C 1
ATOM 1673 O O . PRO A 1 202 ? -18.579 0.762 0.128 1.00 93.50 202 PRO A O 1
ATOM 1676 N N . LEU A 1 203 ? -19.238 -1.161 1.096 1.00 94.50 203 LEU A N 1
ATOM 1677 C CA . LEU A 1 203 ? -19.744 -0.563 2.341 1.00 94.50 203 LEU A CA 1
ATOM 1678 C C . LEU A 1 203 ? -18.727 -0.547 3.488 1.00 94.50 203 LEU A C 1
ATOM 1680 O O . LEU A 1 203 ? -18.912 0.189 4.454 1.00 94.50 203 LEU A O 1
ATOM 1684 N N . LYS A 1 204 ? -17.662 -1.353 3.403 1.00 97.19 204 LYS A N 1
ATOM 1685 C CA . LYS A 1 204 ? -16.648 -1.419 4.460 1.00 97.19 204 LYS A CA 1
ATOM 1686 C C . LYS A 1 204 ? -15.845 -0.117 4.529 1.00 97.19 204 LYS A C 1
ATOM 1688 O O . LYS A 1 204 ? -15.532 0.488 3.493 1.00 97.19 204 LYS A O 1
ATOM 1693 N N . THR A 1 205 ? -15.475 0.268 5.752 1.00 98.44 205 THR A N 1
ATOM 1694 C CA . THR A 1 205 ? -14.493 1.331 6.004 1.00 98.44 205 THR A CA 1
ATOM 1695 C C . THR A 1 205 ? -13.179 0.974 5.319 1.00 98.44 205 THR A C 1
ATOM 1697 O O . THR A 1 205 ? -12.742 -0.179 5.353 1.00 98.44 205 THR A O 1
ATOM 1700 N N . VAL A 1 206 ? -12.557 1.961 4.680 1.00 98.81 206 VAL A N 1
ATOM 1701 C CA . VAL A 1 206 ? -11.248 1.804 4.048 1.00 98.81 206 VAL A CA 1
ATOM 1702 C C . VAL A 1 206 ? -10.180 2.322 4.998 1.00 98.81 206 VAL A C 1
ATOM 1704 O O . VAL A 1 206 ? -10.149 3.511 5.311 1.00 98.81 206 VAL A O 1
ATOM 1707 N N . CYS A 1 207 ? -9.291 1.439 5.430 1.00 98.81 207 CYS A N 1
ATOM 1708 C CA . CYS A 1 207 ? -8.147 1.788 6.256 1.00 98.81 207 CYS A CA 1
ATOM 1709 C C . CYS A 1 207 ? -6.920 1.970 5.361 1.00 98.81 207 CYS A C 1
ATOM 1711 O O . CYS A 1 207 ? -6.542 1.063 4.617 1.00 98.81 207 CYS A O 1
ATOM 1713 N N . VAL A 1 208 ? -6.307 3.152 5.400 1.00 98.81 208 VAL A N 1
ATOM 1714 C CA . VAL A 1 208 ? -5.154 3.491 4.553 1.00 98.81 208 VAL A CA 1
ATOM 1715 C C . VAL A 1 208 ? -3.901 3.543 5.410 1.00 98.81 208 VAL A C 1
ATOM 1717 O O . VAL A 1 208 ? -3.863 4.275 6.392 1.00 98.81 208 VAL A O 1
ATOM 1720 N N . VAL A 1 209 ? -2.868 2.812 5.007 1.00 98.56 209 VAL A N 1
ATOM 1721 C CA . VAL A 1 209 ? -1.548 2.783 5.660 1.00 98.56 209 VAL A CA 1
ATOM 1722 C C . VAL A 1 209 ? -0.442 3.159 4.676 1.00 98.56 209 VAL A C 1
ATOM 1724 O O . VAL A 1 209 ? -0.648 3.173 3.457 1.00 98.56 209 VAL A O 1
ATOM 1727 N N . GLU A 1 210 ? 0.752 3.472 5.179 1.00 96.00 210 GLU A N 1
ATOM 1728 C CA . GLU A 1 210 ? 1.869 3.831 4.305 1.00 96.00 210 GLU A CA 1
ATOM 1729 C C . GLU A 1 210 ? 2.350 2.640 3.466 1.00 96.00 210 GLU A C 1
ATOM 1731 O O . GLU A 1 210 ? 2.501 2.758 2.248 1.00 96.00 210 GLU A O 1
ATOM 1736 N N . SER A 1 211 ? 2.577 1.485 4.096 1.00 95.81 211 SER A N 1
ATOM 1737 C CA . SER A 1 211 ? 3.267 0.357 3.467 1.00 95.81 211 SER A CA 1
ATOM 1738 C C . SER A 1 211 ? 2.354 -0.827 3.149 1.00 95.81 211 SER A C 1
ATOM 1740 O O . SER A 1 211 ? 1.344 -1.078 3.803 1.00 95.81 211 SER A O 1
ATOM 1742 N N . GLU A 1 212 ? 2.733 -1.598 2.127 1.00 98.00 212 GLU A N 1
ATOM 1743 C CA . GLU A 1 212 ? 2.062 -2.850 1.762 1.00 98.00 212 GLU A CA 1
ATOM 1744 C C . GLU A 1 212 ? 2.128 -3.891 2.898 1.00 98.00 212 GLU A C 1
ATOM 1746 O O . GLU A 1 212 ? 1.148 -4.595 3.138 1.00 98.00 212 GLU A O 1
ATOM 1751 N N . LYS A 1 213 ? 3.241 -3.925 3.653 1.00 96.69 213 LYS A N 1
ATOM 1752 C CA . LYS A 1 213 ? 3.405 -4.748 4.868 1.00 96.69 213 LYS A CA 1
ATOM 1753 C C . LYS A 1 213 ? 2.289 -4.460 5.874 1.00 96.69 213 LYS A C 1
ATOM 1755 O O . LYS A 1 213 ? 1.621 -5.391 6.320 1.00 96.69 213 LYS A O 1
ATOM 1760 N N . ASN A 1 214 ? 2.085 -3.182 6.198 1.00 97.00 214 ASN A N 1
ATOM 1761 C CA . ASN A 1 214 ? 1.092 -2.763 7.186 1.00 97.00 214 ASN A CA 1
ATOM 1762 C C . ASN A 1 214 ? -0.317 -3.148 6.729 1.00 97.00 214 ASN A C 1
ATOM 1764 O O . ASN A 1 214 ? -1.093 -3.639 7.534 1.00 97.00 214 ASN A O 1
ATOM 1768 N N . ALA A 1 215 ? -0.634 -3.013 5.436 1.00 98.56 215 ALA A N 1
ATOM 1769 C CA . ALA A 1 215 ? -1.972 -3.332 4.940 1.00 98.56 215 ALA A CA 1
ATOM 1770 C C . ALA A 1 215 ? -2.296 -4.821 5.124 1.00 98.56 215 ALA A C 1
ATOM 1772 O O . ALA A 1 215 ? -3.384 -5.168 5.573 1.00 98.56 215 ALA A O 1
ATOM 1773 N N . ILE A 1 216 ? -1.334 -5.697 4.823 1.00 98.38 216 ILE A N 1
ATOM 1774 C CA . ILE A 1 216 ? -1.509 -7.149 4.939 1.00 98.38 216 ILE A CA 1
ATOM 1775 C C . ILE A 1 216 ? -1.626 -7.559 6.405 1.00 98.38 216 ILE A C 1
ATOM 1777 O O . ILE A 1 216 ? -2.582 -8.242 6.760 1.00 98.38 216 ILE A O 1
ATOM 1781 N N . ILE A 1 217 ? -0.692 -7.125 7.257 1.00 97.75 217 ILE A N 1
ATOM 1782 C CA . ILE A 1 217 ? -0.693 -7.495 8.678 1.00 97.75 217 ILE A CA 1
ATOM 1783 C C . ILE A 1 217 ? -1.965 -6.982 9.355 1.00 97.75 217 ILE A C 1
ATOM 1785 O O . ILE A 1 217 ? -2.670 -7.762 9.989 1.00 97.75 217 ILE A O 1
ATOM 1789 N N . SER A 1 218 ? -2.333 -5.717 9.148 1.00 97.81 218 SER A N 1
ATOM 1790 C CA . SER A 1 218 ? -3.559 -5.163 9.725 1.00 97.81 218 SER A CA 1
ATOM 1791 C C . SER A 1 218 ? -4.823 -5.863 9.227 1.00 97.81 218 SER A C 1
ATOM 1793 O O . SER A 1 218 ? -5.755 -6.032 10.003 1.00 97.81 218 SER A O 1
ATOM 1795 N N . SER A 1 219 ? -4.850 -6.355 7.982 1.00 97.81 219 SER A N 1
ATOM 1796 C CA . SER A 1 219 ? -5.996 -7.121 7.469 1.00 97.81 219 SER A CA 1
ATOM 1797 C C . SER A 1 219 ? -6.210 -8.477 8.152 1.00 97.81 219 SER A C 1
ATOM 1799 O O . SER A 1 219 ? -7.310 -9.027 8.065 1.00 97.81 219 SER A O 1
ATOM 1801 N N . ILE A 1 220 ? -5.175 -9.016 8.809 1.00 97.00 220 ILE A N 1
ATOM 1802 C CA . ILE A 1 220 ? -5.271 -10.233 9.624 1.00 97.00 220 ILE A CA 1
ATOM 1803 C C . ILE A 1 220 ? -5.870 -9.900 11.000 1.00 97.00 220 ILE A C 1
ATOM 1805 O O . ILE A 1 220 ? -6.694 -10.664 11.496 1.00 97.00 220 ILE A O 1
ATOM 1809 N N . TYR A 1 221 ? -5.501 -8.758 11.592 1.00 95.50 221 TYR A N 1
ATOM 1810 C CA . TYR A 1 221 ? -6.023 -8.312 12.893 1.00 95.50 221 TYR A CA 1
ATOM 1811 C C . TYR A 1 221 ? -7.444 -7.746 12.825 1.00 95.50 221 TYR A C 1
ATOM 1813 O O . TYR A 1 221 ? -8.232 -7.966 13.739 1.00 95.50 221 TYR A O 1
ATOM 1821 N N . ASP A 1 222 ? -7.770 -7.020 11.758 1.00 95.38 222 ASP A N 1
ATOM 1822 C CA . ASP A 1 222 ? -9.077 -6.401 11.544 1.00 95.38 222 ASP A CA 1
ATOM 1823 C C . ASP A 1 222 ? -9.585 -6.708 10.122 1.00 95.38 222 ASP A C 1
ATOM 1825 O O . ASP A 1 222 ? -9.378 -5.920 9.187 1.00 95.38 222 ASP A O 1
ATOM 1829 N N . PRO A 1 223 ? -10.238 -7.869 9.927 1.00 94.25 223 PRO A N 1
ATOM 1830 C CA . PRO A 1 223 ? -10.777 -8.281 8.632 1.00 94.25 223 PRO A CA 1
ATOM 1831 C C . PRO A 1 223 ? -12.067 -7.538 8.232 1.00 94.25 223 PRO A C 1
ATOM 1833 O O . PRO A 1 223 ? -12.548 -7.699 7.099 1.00 94.25 223 PRO A O 1
ATOM 1836 N N . ASP A 1 224 ? -12.646 -6.730 9.125 1.00 93.88 224 ASP A N 1
ATOM 1837 C CA . ASP A 1 224 ? -13.883 -5.983 8.870 1.00 93.88 224 ASP A CA 1
ATOM 1838 C C . ASP A 1 224 ? -13.639 -4.669 8.122 1.00 93.88 224 ASP A C 1
ATOM 1840 O O . ASP A 1 224 ? -14.562 -4.119 7.512 1.00 93.88 224 ASP A O 1
ATOM 1844 N N . CYS A 1 225 ? -12.381 -4.238 8.042 1.00 96.38 225 CYS A N 1
ATOM 1845 C CA . CYS A 1 225 ? -11.939 -3.127 7.213 1.00 96.38 225 CYS A CA 1
ATOM 1846 C C . CYS A 1 225 ? -11.311 -3.584 5.886 1.00 96.38 225 CYS A C 1
ATOM 1848 O O . CYS A 1 225 ? -10.771 -4.683 5.749 1.00 96.38 225 CYS A O 1
ATOM 1850 N N . VAL A 1 226 ? -11.346 -2.703 4.883 1.00 98.38 226 VAL A N 1
ATOM 1851 C CA . VAL A 1 226 ? -10.556 -2.865 3.653 1.00 98.38 226 VAL A CA 1
ATOM 1852 C C . VAL A 1 226 ? -9.241 -2.127 3.836 1.00 98.38 226 VAL A C 1
ATOM 1854 O O . VAL A 1 226 ? -9.222 -0.898 3.829 1.00 98.38 226 VAL A O 1
ATOM 1857 N N . TRP A 1 227 ? -8.144 -2.864 3.985 1.00 98.75 227 TRP A N 1
ATOM 1858 C CA . TRP A 1 227 ? -6.822 -2.267 4.152 1.00 98.75 227 TRP A CA 1
ATOM 1859 C C . TRP A 1 227 ? -6.150 -2.045 2.803 1.00 98.75 227 TRP A C 1
ATOM 1861 O O . TRP A 1 227 ? -5.988 -2.985 2.024 1.00 98.75 227 TRP A O 1
ATOM 1871 N N . VAL A 1 228 ? -5.740 -0.809 2.535 1.00 98.81 228 VAL A N 1
ATOM 1872 C CA . VAL A 1 228 ? -5.012 -0.410 1.322 1.00 98.81 228 VAL A CA 1
ATOM 1873 C C . VAL A 1 228 ? -3.761 0.377 1.694 1.00 98.81 228 VAL A C 1
ATOM 1875 O O . VAL A 1 228 ? -3.688 0.952 2.781 1.00 98.81 228 VAL A O 1
ATOM 1878 N N . SER A 1 229 ? -2.777 0.446 0.796 1.00 98.56 229 SER A N 1
ATOM 1879 C CA . SER A 1 229 ? -1.592 1.278 1.031 1.00 98.56 229 SER A CA 1
ATOM 1880 C C . SER A 1 229 ? -1.241 2.216 -0.115 1.00 98.56 229 SER A C 1
ATOM 1882 O O . SER A 1 229 ? -1.455 1.924 -1.297 1.00 98.56 229 SER A O 1
ATOM 1884 N N . VAL A 1 230 ? -0.676 3.367 0.259 1.00 97.38 230 VAL A N 1
ATOM 1885 C CA . VAL A 1 230 ? -0.153 4.378 -0.674 1.00 97.38 230 VAL A CA 1
ATOM 1886 C C . VAL A 1 230 ? 1.270 4.056 -1.152 1.00 97.38 230 VAL A C 1
ATOM 1888 O O . VAL A 1 230 ? 1.753 4.629 -2.131 1.00 97.38 230 VAL A O 1
ATOM 1891 N N . GLY A 1 231 ? 1.960 3.130 -0.485 1.00 90.50 231 GLY A N 1
ATOM 1892 C CA . GLY A 1 231 ? 3.301 2.635 -0.815 1.00 90.50 231 GLY A CA 1
ATOM 1893 C C . GLY A 1 231 ? 4.450 3.618 -0.543 1.00 90.50 231 GLY A C 1
ATOM 1894 O O . GLY A 1 231 ? 5.614 3.242 -0.732 1.00 90.50 231 GLY A O 1
ATOM 1895 N N . SER A 1 232 ? 4.127 4.859 -0.161 1.00 86.25 232 SER A N 1
ATOM 1896 C CA . SER A 1 232 ? 5.021 5.932 0.292 1.00 86.25 232 SER A CA 1
ATOM 1897 C C . SER A 1 232 ? 4.196 7.109 0.819 1.00 86.25 232 SER A C 1
ATOM 1899 O O . SER A 1 232 ? 3.196 7.471 0.193 1.00 86.25 232 SER A O 1
ATOM 1901 N N . ILE A 1 233 ? 4.678 7.785 1.866 1.00 81.44 233 ILE A N 1
ATOM 1902 C CA . ILE A 1 233 ? 4.091 9.032 2.390 1.00 81.44 233 ILE A CA 1
ATOM 1903 C C . ILE A 1 233 ? 3.758 10.081 1.311 1.00 81.44 233 ILE A C 1
ATOM 1905 O O . ILE A 1 233 ? 2.730 10.753 1.362 1.00 81.44 233 ILE A O 1
ATOM 1909 N N . ASN A 1 234 ? 4.583 10.191 0.264 1.00 84.56 234 ASN A N 1
ATOM 1910 C CA . ASN A 1 234 ? 4.399 11.204 -0.779 1.00 84.56 234 ASN A CA 1
ATOM 1911 C C . ASN A 1 234 ? 3.184 10.938 -1.684 1.00 84.56 234 ASN A C 1
ATOM 1913 O O . ASN A 1 234 ? 2.682 11.866 -2.325 1.00 84.56 234 ASN A O 1
ATOM 1917 N N . ASN A 1 235 ? 2.691 9.698 -1.724 1.00 92.75 235 ASN A N 1
ATOM 1918 C CA . ASN A 1 235 ? 1.581 9.297 -2.585 1.00 92.75 235 ASN A CA 1
ATOM 1919 C C . ASN A 1 235 ? 0.205 9.598 -1.980 1.00 92.75 235 ASN A C 1
ATOM 1921 O O . ASN A 1 235 ? -0.787 9.505 -2.694 1.00 92.75 235 ASN A O 1
ATOM 1925 N N . LEU A 1 236 ? 0.117 10.001 -0.710 1.00 95.06 236 LEU A N 1
ATOM 1926 C CA . LEU A 1 236 ? -1.152 10.368 -0.083 1.00 95.06 236 LEU A CA 1
ATOM 1927 C C . LEU A 1 236 ? -1.620 11.747 -0.582 1.00 95.06 236 LEU A C 1
ATOM 1929 O O . LEU A 1 236 ? -1.277 12.780 -0.011 1.00 95.06 236 LEU A O 1
ATOM 1933 N N . ASN A 1 237 ? -2.340 11.775 -1.704 1.00 95.69 237 ASN A N 1
ATOM 1934 C CA . ASN A 1 237 ? -2.897 12.987 -2.309 1.00 95.69 237 ASN A CA 1
ATOM 1935 C C . ASN A 1 237 ? -4.143 12.665 -3.150 1.00 95.69 237 ASN A C 1
ATOM 1937 O O . ASN A 1 237 ? -4.348 11.527 -3.576 1.00 95.69 237 ASN A O 1
ATOM 1941 N N . VAL A 1 238 ? -4.943 13.690 -3.459 1.00 96.12 238 VAL A N 1
ATOM 1942 C CA . VAL A 1 238 ? -6.217 13.554 -4.193 1.00 96.12 238 VAL A CA 1
ATOM 1943 C C . VAL A 1 238 ? -6.059 12.844 -5.539 1.00 96.12 238 VAL A C 1
ATOM 1945 O O . VAL A 1 238 ? -6.921 12.056 -5.922 1.00 96.12 238 VAL A O 1
ATOM 1948 N N . LYS A 1 239 ? -4.966 13.092 -6.277 1.00 94.50 239 LYS A N 1
ATOM 1949 C CA . LYS A 1 239 ? -4.760 12.489 -7.603 1.00 94.50 239 LYS A CA 1
ATOM 1950 C C . LYS A 1 239 ? -4.540 10.980 -7.511 1.00 94.50 239 LYS A C 1
ATOM 1952 O O . LYS A 1 239 ? -5.052 10.260 -8.364 1.00 94.50 239 LYS A O 1
ATOM 1957 N N . PHE A 1 240 ? -3.770 10.531 -6.526 1.00 94.88 240 PHE A N 1
ATOM 1958 C CA . PHE A 1 240 ? -3.450 9.121 -6.323 1.00 94.88 240 PHE A CA 1
ATOM 1959 C C . PHE A 1 240 ? -4.613 8.365 -5.667 1.00 94.88 240 PHE A C 1
ATOM 1961 O O . PHE A 1 240 ? -4.930 7.249 -6.055 1.00 94.88 240 PHE A O 1
ATOM 1968 N N . CYS A 1 241 ? -5.311 9.004 -4.727 1.00 97.50 241 CYS A N 1
ATOM 1969 C CA . CYS A 1 241 ? -6.382 8.395 -3.939 1.00 97.50 241 CYS A CA 1
ATOM 1970 C C . CYS A 1 241 ? -7.778 8.508 -4.577 1.00 97.50 241 CYS A C 1
ATOM 1972 O O . CYS A 1 241 ? -8.777 8.327 -3.886 1.00 97.50 241 CYS A O 1
ATOM 1974 N N . LYS A 1 242 ? -7.889 8.780 -5.886 1.00 96.75 242 LYS A N 1
ATOM 1975 C CA . LYS A 1 242 ? -9.189 8.936 -6.578 1.00 96.75 242 LYS A CA 1
ATOM 1976 C C . LYS A 1 242 ? -10.127 7.740 -6.397 1.00 96.75 242 LYS A C 1
ATOM 1978 O O . LYS A 1 242 ? -11.339 7.930 -6.339 1.00 96.75 242 LYS A O 1
ATOM 1983 N N . ALA A 1 243 ? -9.572 6.535 -6.282 1.00 97.44 243 ALA A N 1
ATOM 1984 C CA . ALA A 1 243 ? -10.314 5.302 -6.025 1.00 97.44 243 ALA A CA 1
ATOM 1985 C C . ALA A 1 243 ? -11.108 5.322 -4.701 1.00 97.44 243 ALA A C 1
ATOM 1987 O O . ALA A 1 243 ? -12.066 4.567 -4.549 1.00 97.44 243 ALA A O 1
ATOM 1988 N N . LEU A 1 244 ? -10.759 6.205 -3.758 1.00 98.19 244 LEU A N 1
ATOM 1989 C CA . LEU A 1 244 ? -11.437 6.350 -2.467 1.00 98.19 244 LEU A CA 1
ATOM 1990 C C . LEU A 1 244 ? -12.675 7.255 -2.522 1.00 98.19 244 LEU A C 1
ATOM 1992 O O . LEU A 1 244 ? -13.296 7.497 -1.489 1.00 98.19 244 LEU A O 1
ATOM 1996 N N . LYS A 1 245 ? -13.041 7.780 -3.698 1.00 97.88 245 LYS A N 1
ATOM 1997 C CA . LYS A 1 245 ? -14.143 8.736 -3.821 1.00 97.88 245 LYS A CA 1
ATOM 1998 C C . LYS A 1 245 ? -15.444 8.191 -3.213 1.00 97.88 245 LYS A C 1
ATOM 2000 O O . LYS A 1 245 ? -15.895 7.108 -3.574 1.00 97.88 245 LYS A O 1
ATOM 2005 N N . GLY A 1 246 ? -16.059 8.969 -2.322 1.00 97.31 246 GLY A N 1
ATOM 2006 C CA . GLY A 1 246 ? -17.318 8.642 -1.647 1.00 97.31 246 GLY A CA 1
ATOM 2007 C C . GLY A 1 246 ? -17.211 7.568 -0.560 1.00 97.31 246 GLY A C 1
ATOM 2008 O O . GLY A 1 246 ? -18.237 7.106 -0.069 1.00 97.31 246 GLY A O 1
ATOM 2009 N N . ARG A 1 247 ? -15.999 7.143 -0.187 1.00 98.19 247 ARG A N 1
ATOM 2010 C CA . ARG A 1 247 ? -15.776 6.132 0.854 1.00 98.19 247 ARG A CA 1
ATOM 2011 C C . ARG A 1 247 ? -15.611 6.776 2.228 1.00 98.19 247 ARG A C 1
ATOM 2013 O O . ARG A 1 247 ? -15.140 7.907 2.326 1.00 98.19 247 ARG A O 1
ATOM 2020 N N . LYS A 1 248 ? -15.922 6.007 3.276 1.00 98.50 248 LYS A N 1
ATOM 2021 C CA . LYS A 1 248 ? -15.450 6.269 4.639 1.00 98.50 248 LYS A CA 1
ATOM 2022 C C . LYS A 1 248 ? -14.018 5.762 4.769 1.00 98.50 248 LYS A C 1
ATOM 2024 O O . LYS A 1 248 ? -13.768 4.570 4.575 1.00 98.50 248 LYS A O 1
ATOM 2029 N N . VAL A 1 249 ? -13.095 6.666 5.063 1.00 98.81 249 VAL A N 1
ATOM 2030 C CA . VAL A 1 249 ? -11.652 6.442 5.061 1.00 98.81 249 VAL A CA 1
ATOM 2031 C C . VAL A 1 249 ? -11.079 6.779 6.434 1.00 98.81 249 VAL A C 1
ATOM 2033 O O . VAL A 1 249 ? -11.272 7.881 6.948 1.00 98.81 249 VAL A O 1
ATOM 2036 N N . LEU A 1 250 ? -10.332 5.838 7.005 1.00 98.75 250 LEU A N 1
ATOM 2037 C CA . LEU A 1 250 ? -9.537 6.044 8.210 1.00 98.75 250 LEU A CA 1
ATOM 2038 C C . LEU A 1 250 ? -8.055 5.909 7.856 1.00 98.75 250 LEU A C 1
ATOM 2040 O O . LEU A 1 250 ? -7.604 4.864 7.388 1.00 98.75 250 LEU A O 1
ATOM 2044 N N . LEU A 1 251 ? -7.297 6.984 8.040 1.00 98.69 251 LEU A N 1
ATOM 2045 C CA . LEU A 1 251 ? -5.867 7.005 7.765 1.00 98.69 251 LEU A CA 1
ATOM 2046 C C . LEU A 1 251 ? -5.078 6.560 9.004 1.00 98.69 251 LEU A C 1
ATOM 2048 O O . LEU A 1 251 ? -5.304 7.077 10.094 1.00 98.69 251 LEU A O 1
ATOM 2052 N N . PHE A 1 252 ? -4.127 5.649 8.824 1.00 98.12 252 PHE A N 1
ATOM 2053 C CA . PHE A 1 252 ? -3.213 5.146 9.848 1.00 98.12 252 PHE A CA 1
ATOM 2054 C C . PHE A 1 252 ? -1.770 5.555 9.502 1.00 98.12 252 PHE A C 1
ATOM 2056 O O . PHE A 1 252 ? -1.084 4.810 8.794 1.00 98.12 252 PHE A O 1
ATOM 2063 N N . PRO A 1 253 ? -1.325 6.747 9.940 1.00 95.62 253 PRO A N 1
ATOM 2064 C CA . PRO A 1 253 ? 0.043 7.207 9.715 1.00 95.62 253 PRO A CA 1
ATOM 2065 C C . PRO A 1 253 ? 1.055 6.345 10.474 1.00 95.62 253 PRO A C 1
ATOM 2067 O O . PRO A 1 253 ? 0.763 5.887 11.579 1.00 95.62 253 PRO A O 1
ATOM 2070 N N . ASP A 1 254 ? 2.255 6.190 9.909 1.00 93.94 254 ASP A N 1
ATOM 2071 C CA . ASP A 1 254 ? 3.420 5.674 10.639 1.00 93.94 254 ASP A CA 1
ATOM 2072 C C . ASP A 1 254 ? 3.817 6.656 11.767 1.00 93.94 254 ASP A C 1
ATOM 2074 O O . ASP A 1 254 ? 3.365 7.808 11.803 1.00 93.94 254 ASP A O 1
ATOM 2078 N N . GLY A 1 255 ? 4.649 6.212 12.716 1.00 89.69 255 GLY A N 1
ATOM 2079 C CA . GLY A 1 255 ? 4.893 6.934 13.971 1.00 89.69 255 GLY A CA 1
ATOM 2080 C C . GLY A 1 255 ? 5.441 8.360 13.833 1.00 89.69 255 GLY A C 1
ATOM 2081 O O . GLY A 1 255 ? 5.244 9.175 14.731 1.00 89.69 255 GLY A O 1
ATOM 2082 N N . ASP A 1 256 ? 6.109 8.688 12.728 1.00 89.62 256 ASP A N 1
ATOM 2083 C CA . ASP A 1 256 ? 6.664 10.016 12.437 1.00 89.62 256 ASP A CA 1
ATOM 2084 C C . ASP A 1 256 ? 5.855 10.812 11.393 1.00 89.62 256 ASP A C 1
ATOM 2086 O O . ASP A 1 256 ? 6.266 11.902 10.989 1.00 89.62 256 ASP A O 1
ATOM 2090 N N . ALA A 1 257 ? 4.694 10.301 10.967 1.00 93.06 257 ALA A N 1
ATOM 2091 C CA . ALA A 1 257 ? 3.932 10.839 9.842 1.00 93.06 257 ALA A CA 1
ATOM 2092 C C . ALA A 1 257 ? 2.609 11.529 10.228 1.00 93.06 257 ALA A C 1
ATOM 2094 O O . ALA A 1 257 ? 1.952 12.098 9.352 1.00 93.06 257 ALA A O 1
ATOM 2095 N N . TYR A 1 258 ? 2.215 11.513 11.509 1.00 94.50 258 TYR A N 1
ATOM 2096 C CA . TYR A 1 258 ? 0.885 11.951 11.961 1.00 94.50 258 TYR A CA 1
ATOM 2097 C C . TYR A 1 258 ? 0.513 13.368 11.499 1.00 94.50 258 TYR A C 1
ATOM 2099 O O . TYR A 1 258 ? -0.480 13.546 10.794 1.00 94.50 258 TYR A O 1
ATOM 2107 N N . GLU A 1 259 ? 1.332 14.374 11.818 1.00 94.31 259 GLU A N 1
ATOM 2108 C CA . GLU A 1 259 ? 1.055 15.772 11.452 1.00 94.31 259 GLU A CA 1
ATOM 2109 C C . GLU A 1 259 ? 0.943 15.965 9.932 1.00 94.31 259 GLU A C 1
ATOM 2111 O O . GLU A 1 259 ? 0.051 16.661 9.443 1.00 94.31 259 GLU A O 1
ATOM 2116 N N . ASN A 1 260 ? 1.815 15.304 9.161 1.00 94.12 260 ASN A N 1
ATOM 2117 C CA . ASN A 1 260 ? 1.771 15.369 7.704 1.00 94.12 260 ASN A CA 1
ATOM 2118 C C . ASN A 1 260 ? 0.471 14.769 7.155 1.00 94.12 260 ASN A C 1
ATOM 2120 O O . ASN A 1 260 ? -0.145 15.337 6.253 1.00 94.12 260 ASN A O 1
ATOM 2124 N N . TRP A 1 261 ? 0.041 13.642 7.714 1.00 96.25 261 TRP A N 1
ATOM 2125 C CA . TRP A 1 261 ? -1.171 12.955 7.294 1.00 96.25 261 TRP A CA 1
ATOM 2126 C C . TRP A 1 261 ? -2.440 13.706 7.685 1.00 96.25 261 TRP A C 1
ATOM 2128 O O . TRP A 1 261 ? -3.392 13.674 6.912 1.00 96.25 261 TRP A O 1
ATOM 2138 N N . VAL A 1 262 ? -2.449 14.446 8.799 1.00 97.12 262 VAL A N 1
ATOM 2139 C CA . VAL A 1 262 ? -3.541 15.378 9.134 1.00 97.12 262 VAL A CA 1
ATOM 2140 C C . VAL A 1 262 ? -3.707 16.430 8.037 1.00 97.12 262 VAL A C 1
ATOM 2142 O O . VAL A 1 262 ? -4.816 16.637 7.552 1.00 97.12 262 VAL A O 1
ATOM 2145 N N . VAL A 1 263 ? -2.611 17.029 7.562 1.00 96.50 263 VAL A N 1
ATOM 2146 C CA . VAL A 1 263 ? -2.668 17.998 6.453 1.00 96.50 263 VAL A CA 1
ATOM 2147 C C . VAL A 1 263 ? -3.192 17.345 5.168 1.00 96.50 263 VAL A C 1
ATOM 2149 O O . VAL A 1 263 ? -4.075 17.894 4.510 1.00 96.50 263 VAL A O 1
ATOM 2152 N N . ARG A 1 264 ? -2.702 16.148 4.817 1.00 96.19 264 ARG A N 1
ATOM 2153 C CA . ARG A 1 264 ? -3.174 15.420 3.623 1.00 96.19 264 ARG A CA 1
ATOM 2154 C C . ARG A 1 264 ? -4.626 14.953 3.743 1.00 96.19 264 ARG A C 1
ATOM 2156 O O . ARG A 1 264 ? -5.320 14.889 2.731 1.00 96.19 264 ARG A O 1
ATOM 2163 N N . ALA A 1 265 ? -5.104 14.653 4.948 1.00 97.31 265 ALA A N 1
ATOM 2164 C CA . ALA A 1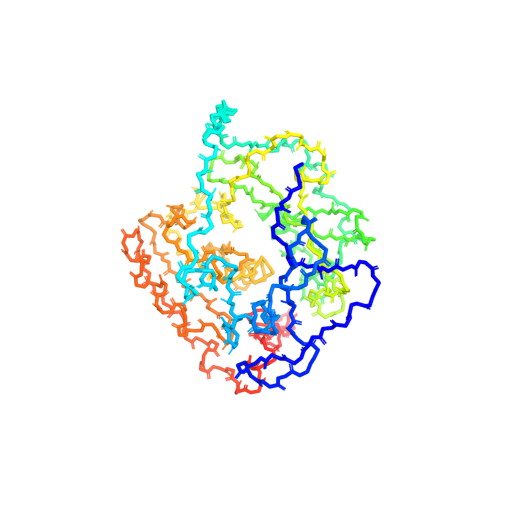 265 ? -6.493 14.286 5.191 1.00 97.31 265 ALA A CA 1
ATOM 2165 C C . ALA A 1 265 ? -7.443 15.423 4.803 1.00 97.31 265 ALA A C 1
ATOM 2167 O O . ALA A 1 265 ? -8.445 15.163 4.139 1.00 97.31 265 ALA A O 1
ATOM 2168 N N . GLU A 1 266 ? -7.103 16.674 5.134 1.00 97.50 266 GLU A N 1
ATOM 2169 C CA . GLU A 1 266 ? -7.904 17.841 4.742 1.00 97.50 266 GLU A CA 1
ATOM 2170 C C . GLU A 1 266 ? -8.028 17.973 3.217 1.00 97.50 266 GLU A C 1
ATOM 2172 O O . GLU A 1 266 ? -9.115 18.234 2.705 1.00 97.50 266 GLU A O 1
ATOM 2177 N N . GLU A 1 267 ? -6.956 17.707 2.463 1.00 96.25 267 GLU A N 1
ATOM 2178 C CA . GLU A 1 267 ? -7.012 17.689 0.993 1.00 96.25 267 GLU A CA 1
ATOM 2179 C C . GLU A 1 267 ? -7.942 16.577 0.472 1.00 96.25 267 GLU A C 1
ATOM 2181 O O . GLU A 1 267 ? -8.725 16.778 -0.465 1.00 96.25 267 GLU A O 1
ATOM 2186 N N . LEU A 1 268 ? -7.880 15.392 1.088 1.00 97.81 268 LEU A N 1
ATOM 2187 C CA . LEU A 1 268 ? -8.653 14.214 0.689 1.00 97.81 268 LEU A CA 1
ATOM 2188 C C . LEU A 1 268 ? -10.146 14.307 1.030 1.00 97.81 268 LEU A C 1
ATOM 2190 O O . LEU A 1 268 ? -10.946 13.638 0.369 1.00 97.81 268 LEU A O 1
ATOM 2194 N N . LYS A 1 269 ? -10.554 15.176 1.965 1.00 98.12 269 LYS A N 1
ATOM 2195 C CA . LYS A 1 269 ? -11.979 15.449 2.244 1.00 98.12 269 LYS A CA 1
ATOM 2196 C C . LYS A 1 269 ? -12.748 15.956 1.022 1.00 98.12 269 LYS A C 1
ATOM 2198 O O . LYS A 1 269 ? -13.964 15.818 0.953 1.00 98.12 269 LYS A O 1
ATOM 2203 N N . SER A 1 270 ? -12.049 16.492 0.018 1.00 97.62 270 SER A N 1
ATOM 2204 C CA . SER A 1 270 ? -12.653 16.865 -1.269 1.00 97.62 270 SER A CA 1
ATOM 2205 C C . SER A 1 270 ? -13.216 15.677 -2.065 1.00 97.62 270 SER A C 1
ATOM 2207 O O . SER A 1 270 ? -14.026 15.880 -2.972 1.00 97.62 270 SER A O 1
ATOM 2209 N N . ILE A 1 271 ? -12.797 14.443 -1.756 1.00 98.00 271 ILE A N 1
ATOM 2210 C CA . ILE A 1 271 ? -13.232 13.234 -2.463 1.00 98.00 271 ILE A CA 1
ATOM 2211 C C . ILE A 1 271 ? -13.860 12.172 -1.556 1.00 98.00 271 ILE A C 1
ATOM 2213 O O . ILE A 1 271 ? -14.645 11.377 -2.068 1.00 98.00 271 ILE A O 1
ATOM 2217 N N . ALA A 1 272 ? -13.559 12.130 -0.258 1.00 98.19 272 ALA A N 1
ATOM 2218 C CA . ALA A 1 272 ? -13.985 11.063 0.655 1.00 98.19 272 ALA A CA 1
ATOM 2219 C C . ALA A 1 272 ? -14.333 11.598 2.058 1.00 98.19 272 ALA A C 1
ATOM 2221 O O . ALA A 1 272 ? -13.969 12.719 2.400 1.00 98.19 272 ALA A O 1
ATOM 2222 N N . ASP A 1 273 ? -15.008 10.790 2.880 1.00 98.44 273 ASP A N 1
ATOM 2223 C CA . ASP A 1 273 ? -15.170 11.054 4.317 1.00 98.44 273 ASP A CA 1
ATOM 2224 C C . ASP A 1 273 ? -13.919 10.546 5.043 1.00 98.44 273 ASP A C 1
ATOM 2226 O O . ASP A 1 273 ? -13.733 9.337 5.176 1.00 98.44 273 ASP A O 1
ATOM 2230 N N . VAL A 1 274 ? -13.017 11.455 5.425 1.00 98.56 274 VAL A N 1
ATOM 2231 C CA . VAL A 1 274 ? -11.662 11.115 5.885 1.00 98.56 274 VAL A CA 1
ATOM 2232 C C . VAL A 1 274 ? -11.450 11.526 7.336 1.00 98.56 274 VAL A C 1
ATOM 2234 O O . VAL A 1 274 ? -11.633 12.689 7.697 1.00 98.56 274 VAL A O 1
ATOM 2237 N N . SER A 1 275 ? -10.962 10.585 8.142 1.00 98.31 275 SER A N 1
ATOM 2238 C CA . SER A 1 275 ? -10.412 10.842 9.477 1.00 98.31 275 SER A CA 1
ATOM 2239 C C . SER A 1 275 ? -9.011 10.241 9.628 1.00 98.31 275 SER A C 1
ATOM 2241 O O . SER A 1 275 ? -8.602 9.384 8.841 1.00 98.31 275 SER A O 1
ATOM 2243 N N . VAL A 1 276 ? -8.255 10.714 10.621 1.00 98.50 276 VAL A N 1
ATOM 2244 C CA . VAL A 1 276 ? -6.896 10.238 10.925 1.00 98.50 276 VAL A CA 1
ATOM 2245 C C . VAL A 1 276 ? -6.903 9.559 12.287 1.00 98.50 276 VAL A C 1
ATOM 2247 O O . VAL A 1 276 ? -7.400 10.121 13.260 1.00 98.50 276 VAL A O 1
ATOM 2250 N N . CYS A 1 277 ? -6.368 8.345 12.347 1.00 97.62 277 CYS A N 1
ATOM 2251 C CA . CYS A 1 277 ? -6.187 7.600 13.579 1.00 97.62 277 CYS A CA 1
ATOM 2252 C C . CYS A 1 277 ? -4.948 8.116 14.322 1.00 97.62 277 CYS A C 1
ATOM 2254 O O . CYS A 1 277 ? -3.855 8.157 13.760 1.00 97.62 277 CYS A O 1
ATOM 2256 N N . ASP A 1 278 ? -5.107 8.469 15.597 1.00 96.19 278 ASP A N 1
ATOM 2257 C CA . ASP A 1 278 ? -4.024 8.950 16.464 1.00 96.19 278 ASP A CA 1
ATOM 2258 C C . ASP A 1 278 ? -3.409 7.852 17.350 1.00 96.19 278 ASP A C 1
ATOM 2260 O O . ASP A 1 278 ? -2.659 8.146 18.281 1.00 96.19 278 ASP A O 1
ATOM 2264 N N . LEU A 1 279 ? -3.687 6.578 17.041 1.00 95.19 279 LEU A N 1
ATOM 2265 C CA . LEU A 1 279 ? -3.224 5.418 17.808 1.00 95.19 279 LEU A CA 1
ATOM 2266 C C . LEU A 1 279 ? -1.703 5.417 17.994 1.00 95.19 279 LEU A C 1
ATOM 2268 O O . LEU A 1 279 ? -1.233 5.419 19.127 1.00 95.19 279 LEU A O 1
ATOM 2272 N N . LEU A 1 280 ? -0.933 5.440 16.900 1.00 94.62 280 LEU A N 1
ATOM 2273 C CA . LEU A 1 280 ? 0.533 5.416 16.983 1.00 94.62 280 LEU A CA 1
ATOM 2274 C C . LEU A 1 280 ? 1.099 6.721 17.546 1.00 94.62 280 LEU A C 1
ATOM 2276 O O . LEU A 1 280 ? 2.106 6.700 18.250 1.00 94.62 280 LEU A O 1
ATOM 2280 N N . GLU A 1 281 ? 0.430 7.847 17.292 1.00 95.50 281 GLU A N 1
ATOM 2281 C CA . GLU A 1 281 ? 0.833 9.144 17.835 1.00 95.50 281 GLU A CA 1
ATOM 2282 C C . GLU A 1 281 ? 0.794 9.144 19.369 1.00 95.50 281 GLU A C 1
ATOM 2284 O O . GLU A 1 281 ? 1.716 9.661 20.003 1.00 95.50 281 GLU A O 1
ATOM 2289 N N . LYS A 1 282 ? -0.232 8.516 19.956 1.00 94.62 282 LYS A N 1
ATOM 2290 C CA . LYS A 1 282 ? -0.402 8.379 2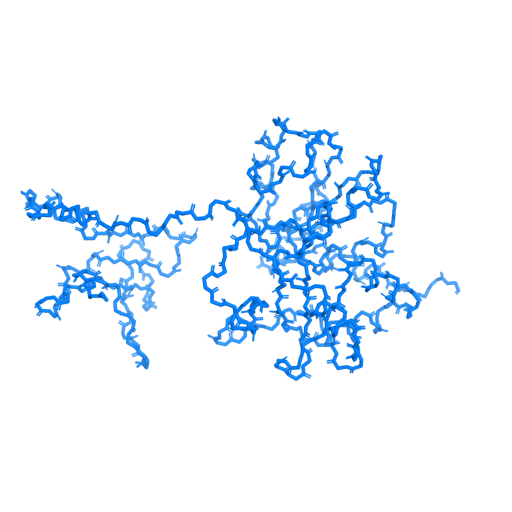1.408 1.00 94.62 282 LYS A CA 1
ATOM 2291 C C . LYS A 1 282 ? 0.385 7.219 22.013 1.00 94.62 282 LYS A C 1
ATOM 2293 O O . LYS A 1 282 ? 0.818 7.327 23.157 1.00 94.62 282 LYS A O 1
ATOM 2298 N N . ALA A 1 283 ? 0.511 6.105 21.295 1.00 93.38 283 ALA A N 1
ATOM 2299 C CA . ALA A 1 283 ? 1.077 4.875 21.841 1.00 93.38 283 ALA A CA 1
ATOM 2300 C C . ALA A 1 283 ? 2.610 4.833 21.792 1.00 93.38 283 ALA A C 1
ATOM 2302 O O . ALA A 1 283 ? 3.221 4.249 22.682 1.00 93.38 283 ALA A O 1
ATOM 2303 N N . LEU A 1 284 ? 3.231 5.430 20.769 1.00 92.88 284 LEU A N 1
ATOM 2304 C CA . LEU A 1 284 ? 4.677 5.343 20.571 1.00 92.88 284 LEU A CA 1
ATOM 2305 C C . LEU A 1 284 ? 5.431 6.415 21.360 1.00 92.88 284 LEU A C 1
ATOM 2307 O O . LEU A 1 284 ? 5.104 7.604 21.338 1.00 92.88 284 LEU A O 1
ATOM 2311 N N . THR A 1 285 ? 6.528 6.004 21.986 1.00 93.62 285 THR A N 1
ATOM 2312 C CA . THR A 1 285 ? 7.503 6.911 22.590 1.00 93.62 285 THR A CA 1
ATOM 2313 C C . THR A 1 285 ? 8.235 7.731 21.524 1.00 93.62 285 THR A C 1
ATOM 2315 O O . THR A 1 285 ? 8.355 7.346 20.360 1.00 93.62 285 THR A O 1
ATOM 2318 N N . ILE A 1 286 ? 8.838 8.853 21.935 1.00 91.06 286 ILE A N 1
ATOM 2319 C CA . ILE A 1 286 ? 9.683 9.684 21.056 1.00 91.06 286 ILE A CA 1
ATOM 2320 C C . ILE A 1 286 ? 10.805 8.855 20.404 1.00 91.06 286 ILE A C 1
ATOM 2322 O O . ILE A 1 286 ? 11.194 9.117 19.265 1.00 91.06 286 ILE A O 1
ATOM 2326 N N . GLN A 1 287 ? 11.345 7.868 21.124 1.00 92.00 287 GLN A N 1
ATOM 2327 C CA . GLN A 1 287 ? 12.439 7.039 20.632 1.00 92.00 287 GLN A CA 1
ATOM 2328 C C . GLN A 1 287 ? 11.963 6.050 19.560 1.00 92.00 287 GLN A C 1
ATOM 2330 O O . GLN A 1 287 ? 12.631 5.914 18.538 1.00 92.00 287 GLN A O 1
ATOM 2335 N N . GLU A 1 288 ? 10.799 5.426 19.748 1.00 91.81 288 GLU A N 1
ATOM 2336 C CA . GLU A 1 288 ? 10.180 4.526 18.764 1.00 91.81 288 GLU A CA 1
ATOM 2337 C C . GLU A 1 288 ? 9.789 5.277 17.486 1.00 91.81 288 GLU A C 1
ATOM 2339 O O . GLU A 1 288 ? 10.116 4.828 16.386 1.00 91.81 288 GLU A O 1
ATOM 2344 N N . LYS A 1 289 ? 9.216 6.485 17.611 1.00 89.75 289 LYS A N 1
ATOM 2345 C CA . LYS A 1 289 ? 8.945 7.362 16.456 1.00 89.75 289 LYS A CA 1
ATOM 2346 C C . LYS A 1 289 ? 10.224 7.670 15.671 1.00 89.75 289 LYS A C 1
ATOM 2348 O O . LYS A 1 289 ? 10.261 7.519 14.456 1.00 89.75 289 LYS A O 1
ATOM 2353 N N . LYS A 1 290 ? 11.325 8.009 16.357 1.00 88.06 290 LYS A N 1
ATOM 2354 C CA . LYS A 1 290 ? 12.642 8.234 15.718 1.00 88.06 290 LYS A CA 1
ATOM 2355 C C . LYS A 1 290 ? 13.235 6.982 15.066 1.00 88.06 290 LYS A C 1
ATOM 2357 O O . LYS A 1 290 ? 14.058 7.108 14.161 1.00 88.06 290 LYS A O 1
ATOM 2362 N N . GLN A 1 291 ? 12.868 5.795 15.540 1.00 86.81 291 GLN A N 1
ATOM 2363 C CA . GLN A 1 291 ? 13.271 4.520 14.946 1.00 86.81 291 GLN A CA 1
ATOM 2364 C C . GLN A 1 291 ? 12.399 4.127 13.743 1.00 86.81 291 GLN A C 1
ATOM 2366 O O . GLN A 1 291 ? 12.738 3.159 13.060 1.00 86.81 291 GLN A O 1
ATOM 2371 N N . GLY A 1 292 ? 11.342 4.894 13.455 1.00 87.88 292 GLY A N 1
ATOM 2372 C CA . GLY A 1 292 ? 10.422 4.651 12.350 1.00 87.88 292 GLY A CA 1
ATOM 2373 C C . GLY A 1 292 ? 9.483 3.480 12.615 1.00 87.88 292 GLY A C 1
ATOM 2374 O O . GLY A 1 292 ? 9.238 2.705 11.696 1.00 87.88 292 GLY A O 1
ATOM 2375 N N . PHE A 1 293 ? 9.030 3.317 13.864 1.00 90.44 293 PHE A N 1
ATOM 2376 C CA . PHE A 1 293 ? 8.023 2.311 14.202 1.00 90.44 293 PHE A CA 1
ATOM 2377 C C . PHE A 1 293 ? 6.738 2.56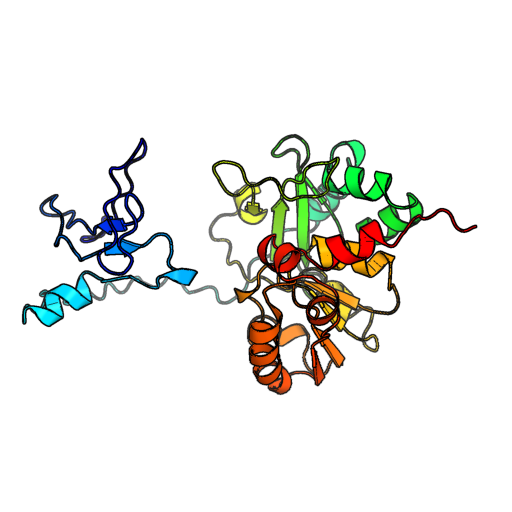2 13.415 1.00 90.44 293 PHE A C 1
ATOM 2379 O O . PHE A 1 293 ? 6.231 3.688 13.355 1.00 90.44 293 PHE A O 1
ATOM 2386 N N . ASP A 1 294 ? 6.218 1.489 12.834 1.00 92.38 294 ASP A N 1
ATOM 2387 C CA . ASP A 1 294 ? 4.998 1.506 12.041 1.00 92.38 294 ASP A CA 1
ATOM 2388 C C . ASP A 1 294 ? 3.865 0.698 12.690 1.00 92.38 294 ASP A C 1
ATOM 2390 O O . ASP A 1 294 ? 3.996 0.144 13.785 1.00 92.38 294 ASP A O 1
ATOM 2394 N N . LEU A 1 295 ? 2.705 0.656 12.028 1.00 94.06 295 LEU A N 1
ATOM 2395 C CA . LEU A 1 295 ? 1.530 -0.029 12.568 1.00 94.06 295 LEU A CA 1
ATOM 2396 C C . LEU A 1 295 ? 1.774 -1.528 12.783 1.00 94.06 295 LEU A C 1
ATOM 2398 O O . LEU A 1 295 ? 1.281 -2.089 13.758 1.00 94.06 295 LEU A O 1
ATOM 2402 N N . ALA A 1 296 ? 2.545 -2.182 11.910 1.00 93.00 296 ALA A N 1
ATOM 2403 C CA . ALA A 1 296 ? 2.872 -3.589 12.104 1.00 93.00 296 ALA A CA 1
ATOM 2404 C C . ALA A 1 296 ? 3.778 -3.781 13.328 1.00 93.00 296 ALA A C 1
ATOM 2406 O O . ALA A 1 296 ? 3.539 -4.695 14.114 1.00 93.00 296 ALA A O 1
ATOM 2407 N N . ASP A 1 297 ? 4.763 -2.901 13.530 1.00 91.62 297 ASP A N 1
ATOM 2408 C CA . ASP A 1 297 ? 5.632 -2.946 14.712 1.00 91.62 297 ASP A CA 1
ATOM 2409 C C . ASP A 1 297 ? 4.848 -2.751 16.022 1.00 91.62 297 ASP A C 1
ATOM 2411 O O . ASP A 1 297 ? 5.259 -3.271 17.053 1.00 91.62 297 ASP A O 1
ATOM 2415 N N . TYR A 1 298 ? 3.709 -2.049 15.994 1.00 91.69 298 TYR A N 1
ATOM 2416 C CA . TYR A 1 298 ? 2.803 -1.921 17.141 1.00 91.69 298 TYR A CA 1
ATOM 2417 C C . TYR A 1 298 ? 1.908 -3.157 17.353 1.00 91.69 298 TYR A C 1
ATOM 2419 O O . TYR A 1 298 ? 1.702 -3.585 18.488 1.00 91.69 298 TYR A O 1
ATOM 2427 N N . LEU A 1 299 ? 1.378 -3.748 16.276 1.00 91.00 299 LEU A N 1
ATOM 2428 C CA . LEU A 1 299 ? 0.444 -4.880 16.356 1.00 91.00 299 LEU A CA 1
ATOM 2429 C C . LEU A 1 299 ? 1.127 -6.205 16.732 1.00 91.00 299 LEU A C 1
ATOM 2431 O O . LEU A 1 299 ? 0.558 -7.010 17.468 1.00 91.00 299 LEU A O 1
ATOM 2435 N N . LEU A 1 300 ? 2.346 -6.441 16.240 1.00 88.44 300 LEU A N 1
ATOM 2436 C CA . LEU A 1 300 ? 3.031 -7.730 16.387 1.00 88.44 300 LEU A CA 1
ATOM 2437 C C . LEU A 1 300 ? 3.502 -8.057 17.821 1.00 88.44 300 LEU A C 1
ATOM 2439 O O . LEU A 1 300 ? 3.318 -9.199 18.240 1.00 88.44 300 LEU A O 1
ATOM 2443 N N . PRO A 1 301 ? 4.054 -7.120 18.623 1.00 69.44 301 PRO A N 1
ATOM 2444 C CA . PRO A 1 301 ? 4.396 -7.382 20.025 1.00 69.44 301 PRO A CA 1
ATOM 2445 C C . PRO A 1 301 ? 3.171 -7.653 20.908 1.00 69.44 301 PRO A C 1
ATOM 2447 O O . PRO A 1 301 ? 3.299 -8.275 21.960 1.00 69.44 301 PRO A O 1
ATOM 2450 N N . ALA A 1 302 ? 1.988 -7.186 20.493 1.00 53.34 302 ALA A N 1
ATOM 2451 C CA . ALA A 1 302 ? 0.742 -7.286 21.248 1.00 53.34 302 ALA A CA 1
ATOM 2452 C C . ALA A 1 302 ? -0.014 -8.613 21.038 1.00 53.34 302 ALA A C 1
ATOM 2454 O O . ALA A 1 302 ? -1.085 -8.796 21.614 1.00 53.34 302 ALA A O 1
ATOM 2455 N N . ALA A 1 303 ? 0.521 -9.546 20.241 1.00 42.03 303 ALA A N 1
ATOM 2456 C CA . ALA A 1 303 ? -0.166 -10.786 19.901 1.00 42.03 303 ALA A CA 1
ATOM 2457 C C . ALA A 1 303 ? 0.711 -12.023 20.120 1.00 42.03 303 ALA A C 1
ATOM 2459 O O . ALA A 1 303 ? 1.360 -12.512 19.194 1.00 42.03 303 ALA A O 1
ATOM 2460 N N . PRO A 1 304 ? 0.669 -12.633 21.311 1.00 40.44 304 PRO A N 1
ATOM 2461 C CA . PRO A 1 304 ? 0.738 -14.073 21.338 1.00 40.44 304 PRO A CA 1
ATOM 2462 C C . PRO A 1 304 ? -0.580 -14.565 20.725 1.00 40.44 304 PRO A C 1
ATOM 2464 O O . PRO A 1 304 ? -1.628 -14.468 21.357 1.00 40.44 304 PRO A O 1
ATOM 2467 N N . TYR A 1 305 ? -0.562 -15.168 19.537 1.00 43.69 305 TYR A N 1
ATOM 2468 C CA . TYR A 1 305 ? -1.611 -16.135 19.173 1.00 43.69 305 TYR A CA 1
ATOM 2469 C C . TYR A 1 305 ? -1.459 -17.418 20.027 1.00 43.69 305 TYR A C 1
ATOM 2471 O O . TYR A 1 305 ? -1.420 -18.535 19.526 1.00 43.69 305 TYR A O 1
ATOM 2479 N N . LEU A 1 306 ? -1.349 -17.230 21.345 1.00 39.41 306 LEU A N 1
ATOM 2480 C CA . LEU A 1 306 ? -1.489 -18.205 22.417 1.00 39.41 306 LEU A CA 1
ATOM 2481 C C . LEU A 1 306 ? -2.565 -17.672 23.365 1.00 39.41 306 LEU A C 1
ATOM 2483 O O . LEU A 1 306 ? -2.276 -17.332 24.504 1.00 39.41 306 LEU A O 1
ATOM 2487 N N . LEU A 1 307 ? -3.800 -17.578 22.880 1.00 29.53 307 LEU A N 1
ATOM 2488 C CA . LEU A 1 307 ? -5.001 -17.621 23.713 1.00 29.53 307 LEU A CA 1
ATOM 2489 C C . LEU A 1 307 ? -6.117 -18.269 22.888 1.00 29.53 307 LEU A C 1
ATOM 2491 O O . LEU A 1 307 ? -6.911 -17.577 22.258 1.00 29.53 307 LEU A O 1
ATOM 2495 N N . CYS A 1 308 ? -6.055 -19.601 22.830 1.00 32.12 308 CYS A N 1
ATOM 2496 C CA . CYS A 1 308 ? -7.128 -20.593 22.983 1.00 32.12 308 CYS A CA 1
ATOM 2497 C C . CYS A 1 308 ? -6.559 -21.964 22.604 1.00 32.12 308 CYS A C 1
ATOM 2499 O O . CYS A 1 308 ? -6.215 -22.151 21.417 1.00 32.12 308 CYS A O 1
#

Foldseek 3Di:
DDDQKDQDDDDDDDQAAQAPQPRDGRFWTFIARPVVRGTPDPNATDGNVCVPRVRHHHPVNVCVVVVHDPPPPPPPPPPVVPPPPPDADFDDVVVLVVFLDPLVQALLLLLVVVQDPPVLSNVLCVLLSWGWDPPPRTWIWRWQAALVGTTLKTWTFDAHNNPRHTDCPPHGRIDIGCVVVVPPPGRHDGAKRLNNVCNVCVQAEEEEEADPSLQSLVCSVPVSHRYIYLVHLVSLACVRVLSQFAHHYEYFYWLQCQVVVVVSQVRCVVGYNYDYDCCSVVPDDPVCSVVRHGPNNVVRVVDDPPDD